Protein AF-A0A0G1NLX8-F1 (afdb_monomer)

Structure (mmCIF, N/CA/C/O backbone):
data_AF-A0A0G1NLX8-F1
#
_entry.id   AF-A0A0G1NLX8-F1
#
loop_
_atom_site.group_PDB
_atom_site.id
_atom_site.type_symbol
_atom_site.label_atom_id
_atom_site.label_alt_id
_atom_site.label_comp_id
_atom_site.label_asym_id
_atom_site.label_entity_id
_atom_site.label_seq_id
_atom_site.pdbx_PDB_ins_code
_atom_site.Cartn_x
_atom_site.Cartn_y
_atom_site.Cartn_z
_atom_site.occupancy
_atom_site.B_iso_or_equiv
_atom_site.auth_seq_id
_atom_site.auth_comp_id
_atom_site.auth_asym_id
_atom_site.auth_atom_id
_atom_site.pdbx_PDB_model_num
ATOM 1 N N . MET A 1 1 ? 0.145 -4.129 -29.968 1.00 34.72 1 MET A N 1
ATOM 2 C CA . MET A 1 1 ? 1.241 -4.375 -30.927 1.00 34.72 1 MET A CA 1
ATOM 3 C C . MET A 1 1 ? 2.526 -3.967 -30.236 1.00 34.72 1 MET A C 1
ATOM 5 O O . MET A 1 1 ? 2.675 -2.784 -29.970 1.00 34.72 1 MET A O 1
ATOM 9 N N . ALA A 1 2 ? 3.383 -4.916 -29.853 1.00 36.53 2 ALA A N 1
ATOM 10 C CA . ALA A 1 2 ? 4.714 -4.574 -29.352 1.00 36.53 2 ALA A CA 1
ATOM 11 C C . ALA A 1 2 ? 5.493 -3.888 -30.486 1.00 36.53 2 ALA A C 1
ATOM 13 O O . ALA A 1 2 ? 5.421 -4.354 -31.627 1.00 36.53 2 ALA A O 1
ATOM 14 N N . SER A 1 3 ? 6.148 -2.757 -30.194 1.00 40.97 3 SER A N 1
ATOM 15 C CA . SER A 1 3 ? 6.922 -2.001 -31.184 1.00 40.97 3 SER A CA 1
ATOM 16 C C . SER A 1 3 ? 7.919 -2.941 -31.864 1.00 40.97 3 SER A C 1
ATOM 18 O O . SER A 1 3 ? 8.612 -3.710 -31.198 1.00 40.97 3 SER A O 1
ATOM 20 N N . LYS A 1 4 ? 7.985 -2.883 -33.196 1.00 43.09 4 LYS A N 1
ATOM 21 C CA . LYS A 1 4 ? 8.957 -3.612 -34.022 1.00 43.09 4 LYS A CA 1
ATOM 22 C C . LYS A 1 4 ? 10.399 -3.385 -33.534 1.00 43.09 4 LYS A C 1
ATOM 24 O O . LYS A 1 4 ? 11.232 -4.275 -33.657 1.00 43.09 4 LYS A O 1
ATOM 29 N N . GLU A 1 5 ? 10.643 -2.244 -32.893 1.00 40.16 5 GLU A N 1
ATOM 30 C CA . GLU A 1 5 ? 11.915 -1.880 -32.270 1.00 40.16 5 GLU A CA 1
ATOM 31 C C . GLU A 1 5 ? 12.228 -2.736 -31.038 1.00 40.16 5 GLU A C 1
ATOM 33 O O . GLU A 1 5 ? 13.376 -3.111 -30.850 1.00 40.16 5 GLU A O 1
ATOM 38 N N . LEU A 1 6 ? 11.229 -3.122 -30.233 1.00 40.41 6 LEU A N 1
ATOM 39 C CA . LEU A 1 6 ? 11.4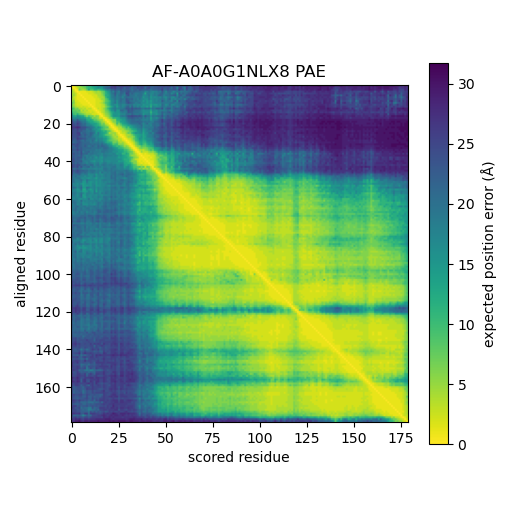32 -4.026 -29.093 1.00 40.41 6 LEU A CA 1
ATOM 40 C C . LEU A 1 6 ? 11.847 -5.423 -29.577 1.00 40.41 6 LEU A C 1
ATOM 42 O O . LEU A 1 6 ? 12.725 -6.047 -28.993 1.00 40.41 6 LEU A O 1
ATOM 46 N N . VAL A 1 7 ? 11.252 -5.893 -30.677 1.00 47.66 7 VAL A N 1
ATOM 47 C CA . VAL A 1 7 ? 11.585 -7.191 -31.287 1.00 47.66 7 VAL A CA 1
ATOM 48 C C . VAL A 1 7 ? 12.983 -7.168 -31.914 1.00 47.66 7 VAL A C 1
ATOM 50 O O . VAL A 1 7 ? 13.743 -8.118 -31.749 1.00 47.66 7 VAL A O 1
ATOM 53 N N . GLU A 1 8 ? 13.359 -6.084 -32.594 1.00 46.47 8 GLU A N 1
ATOM 54 C CA . GLU A 1 8 ? 14.703 -5.931 -33.167 1.00 46.47 8 GLU A CA 1
ATOM 55 C C . GLU A 1 8 ? 15.788 -5.768 -32.091 1.00 46.47 8 GLU A C 1
ATOM 57 O O . GLU A 1 8 ? 16.886 -6.297 -32.257 1.00 46.47 8 GLU A O 1
ATOM 62 N N . LEU A 1 9 ? 15.475 -5.112 -30.968 1.00 43.72 9 LEU A N 1
ATOM 63 C CA . LEU A 1 9 ? 16.396 -4.918 -29.846 1.00 43.72 9 LEU A CA 1
ATOM 64 C C . LEU A 1 9 ? 16.615 -6.215 -29.053 1.00 43.72 9 LEU A C 1
ATOM 66 O O . LEU A 1 9 ? 17.742 -6.490 -28.653 1.00 43.72 9 LEU A O 1
ATOM 70 N N . LEU A 1 10 ? 15.579 -7.053 -28.914 1.00 43.53 10 LEU A N 1
ATOM 71 C CA . LEU A 1 10 ? 15.706 -8.416 -28.383 1.00 43.53 10 LEU A CA 1
ATOM 72 C C . LEU A 1 10 ? 16.535 -9.313 -29.322 1.00 43.53 10 LEU A C 1
ATOM 74 O O . LEU A 1 10 ? 17.452 -9.986 -28.865 1.00 43.53 10 LEU A O 1
ATOM 78 N N . ARG A 1 11 ? 16.305 -9.241 -30.642 1.00 46.72 11 ARG A N 1
ATOM 79 C CA . ARG A 1 11 ? 17.051 -10.030 -31.642 1.00 46.72 11 ARG A CA 1
ATOM 80 C C . ARG A 1 11 ? 18.536 -9.657 -31.722 1.00 46.72 11 ARG A C 1
ATOM 82 O O . ARG A 1 11 ? 19.380 -10.526 -31.900 1.00 46.72 11 ARG A O 1
ATOM 89 N N . HIS A 1 12 ? 18.867 -8.372 -31.599 1.00 42.28 12 HIS A N 1
ATOM 90 C CA . HIS A 1 12 ? 20.261 -7.918 -31.594 1.00 42.28 12 HIS A CA 1
ATOM 91 C C . HIS A 1 12 ? 20.999 -8.319 -30.304 1.00 42.28 12 HIS A C 1
ATOM 93 O O . HIS A 1 12 ? 22.219 -8.462 -30.299 1.00 42.28 12 HIS A O 1
ATOM 99 N N . TYR A 1 13 ? 20.254 -8.538 -29.217 1.00 40.12 13 TYR A N 1
ATOM 100 C CA . TYR A 1 13 ? 20.788 -9.058 -27.961 1.00 40.12 13 TYR A CA 1
ATOM 101 C C . TYR A 1 13 ? 21.038 -10.574 -28.026 1.00 40.12 13 TYR A C 1
ATOM 103 O O . TYR A 1 13 ? 22.044 -11.039 -27.497 1.00 40.12 13 TYR A O 1
ATOM 111 N N . ASP A 1 14 ? 20.191 -11.328 -28.736 1.00 40.72 14 ASP A N 1
ATOM 112 C CA . ASP A 1 14 ? 20.387 -12.767 -28.985 1.00 40.72 14 ASP A CA 1
ATOM 113 C C . ASP A 1 14 ? 21.674 -13.052 -29.787 1.00 40.72 14 ASP A C 1
ATOM 115 O O . ASP A 1 14 ? 22.369 -14.035 -29.531 1.00 40.72 14 ASP A O 1
ATOM 119 N N . GLU A 1 15 ? 22.055 -12.165 -30.714 1.00 44.47 15 GLU A N 1
ATOM 120 C CA . GLU A 1 15 ? 23.310 -12.272 -31.481 1.00 44.47 15 GLU A CA 1
ATOM 121 C C . GLU A 1 15 ? 24.568 -12.057 -30.614 1.00 44.47 15 GLU A C 1
ATOM 123 O O . GLU A 1 15 ? 25.633 -12.594 -30.925 1.00 44.47 15 GLU A O 1
ATOM 128 N N . LEU A 1 16 ? 24.454 -11.319 -29.503 1.00 38.47 16 LEU A N 1
ATOM 129 C CA . LEU A 1 16 ? 25.529 -11.132 -28.519 1.00 38.47 16 LEU A CA 1
ATOM 130 C C . LEU A 1 16 ? 25.638 -12.312 -27.533 1.00 38.47 16 LEU A C 1
ATOM 132 O O . LEU A 1 16 ? 26.681 -12.487 -26.901 1.00 38.47 16 LEU A O 1
ATOM 136 N N . GLU A 1 17 ? 24.596 -13.143 -27.418 1.00 40.31 17 GLU A N 1
ATOM 137 C CA . GLU A 1 17 ? 24.473 -14.218 -26.422 1.00 40.31 17 GLU A CA 1
ATOM 138 C C . GLU A 1 17 ? 24.921 -15.605 -26.924 1.00 40.31 17 GLU A C 1
ATOM 140 O O . GLU A 1 17 ? 24.924 -16.573 -26.161 1.00 40.31 17 GLU A O 1
ATOM 145 N N . GLY A 1 18 ? 25.413 -15.708 -28.165 1.00 37.75 18 GLY A N 1
ATOM 146 C CA . GLY A 1 18 ? 25.936 -16.945 -28.766 1.00 37.75 18 GLY A CA 1
ATOM 147 C C . GLY A 1 18 ? 27.148 -17.589 -28.067 1.00 37.75 18 GLY A C 1
ATOM 148 O O . GLY A 1 18 ? 27.771 -18.476 -28.647 1.00 37.75 18 GLY A O 1
ATOM 149 N N . TYR A 1 19 ? 27.507 -17.171 -26.848 1.00 39.34 19 TYR A N 1
ATOM 150 C CA . TYR A 1 19 ? 28.636 -17.718 -26.098 1.00 39.34 19 TYR A CA 1
ATOM 151 C C . TYR A 1 19 ? 28.290 -18.530 -24.842 1.00 39.34 19 TYR A C 1
ATOM 153 O O . TYR A 1 19 ? 29.149 -19.299 -24.427 1.00 39.34 19 TYR A O 1
ATOM 161 N N . TYR A 1 20 ? 27.089 -18.458 -24.249 1.00 40.69 20 TYR A N 1
ATOM 162 C CA . TYR A 1 20 ? 26.784 -19.258 -23.044 1.00 40.69 20 TYR A CA 1
ATOM 163 C C . TYR A 1 20 ? 25.278 -19.500 -22.816 1.00 40.69 20 TYR A C 1
ATOM 165 O O . TYR A 1 20 ? 24.675 -18.846 -21.973 1.00 40.69 20 TYR A O 1
ATOM 173 N N . CYS A 1 21 ? 24.681 -20.473 -23.516 1.00 32.97 21 CYS A N 1
ATOM 174 C CA . CYS A 1 21 ? 23.696 -21.441 -22.984 1.00 32.97 21 CYS A CA 1
ATOM 175 C C . CYS A 1 21 ? 23.124 -22.310 -24.119 1.00 32.97 21 CYS A C 1
ATOM 177 O O . CYS A 1 21 ? 22.830 -21.821 -25.204 1.00 32.97 21 CYS A O 1
ATOM 179 N N . SER A 1 22 ? 22.986 -23.615 -23.872 1.00 35.94 22 SER A N 1
ATOM 180 C CA . SER A 1 22 ? 22.508 -24.610 -24.837 1.00 35.94 22 SER A CA 1
ATOM 181 C C . SER A 1 22 ? 21.062 -24.364 -25.280 1.00 35.94 22 SER A C 1
ATOM 183 O O . SER A 1 22 ? 20.191 -24.088 -24.455 1.00 35.94 22 SER A O 1
ATOM 185 N N . MET A 1 23 ? 20.828 -24.556 -26.578 1.00 35.06 23 MET A N 1
ATOM 186 C CA . MET A 1 23 ? 19.573 -24.364 -27.316 1.00 35.06 23 MET A CA 1
ATOM 187 C C . MET A 1 23 ? 18.312 -25.034 -26.740 1.00 35.06 23 MET A C 1
ATOM 189 O O . MET A 1 23 ? 17.209 -24.600 -27.061 1.00 35.06 23 MET A O 1
ATOM 193 N N . ASP A 1 24 ? 18.433 -26.049 -25.889 1.00 38.69 24 ASP A N 1
ATOM 194 C CA . ASP A 1 24 ? 17.288 -26.891 -25.511 1.00 38.69 24 ASP A CA 1
ATOM 195 C C . ASP A 1 24 ? 16.278 -26.203 -24.568 1.00 38.69 24 ASP A C 1
ATOM 197 O O . ASP A 1 24 ? 15.161 -26.681 -24.404 1.00 38.69 24 ASP A O 1
ATOM 201 N N . ALA A 1 25 ? 16.627 -25.054 -23.974 1.00 42.03 25 ALA A N 1
ATOM 202 C CA . ALA A 1 25 ? 15.716 -24.276 -23.123 1.00 42.03 25 ALA A CA 1
ATOM 203 C C . ALA A 1 25 ? 14.862 -23.242 -23.893 1.00 42.03 25 ALA A C 1
ATOM 205 O O . ALA A 1 25 ? 13.981 -22.615 -23.303 1.00 42.03 25 ALA A O 1
ATOM 206 N N . TYR A 1 26 ? 15.124 -23.032 -25.189 1.00 40.69 26 TYR A N 1
ATOM 207 C CA . TYR A 1 26 ? 14.549 -21.922 -25.960 1.00 40.69 26 TYR A CA 1
ATOM 208 C C . TYR A 1 26 ? 13.259 -22.274 -26.718 1.00 40.69 26 TYR A C 1
ATOM 210 O O . TYR A 1 26 ? 12.390 -21.410 -26.872 1.00 40.69 26 TYR A O 1
ATOM 218 N N . GLU A 1 27 ? 13.079 -23.523 -27.154 1.00 39.94 27 GLU A N 1
ATOM 219 C CA . GLU A 1 27 ? 11.925 -23.891 -27.993 1.00 39.94 27 GLU A CA 1
ATOM 220 C C . GLU A 1 27 ? 10.585 -23.890 -27.235 1.00 39.94 27 GLU A C 1
ATOM 222 O O . GLU A 1 27 ? 9.529 -23.729 -27.846 1.00 39.94 27 GLU A O 1
ATOM 227 N N . GLU A 1 28 ? 10.604 -23.959 -25.901 1.00 39.78 28 GLU A N 1
ATOM 228 C CA . GLU A 1 28 ? 9.381 -23.961 -25.086 1.00 39.78 28 GLU A CA 1
ATOM 229 C C . GLU A 1 28 ? 8.892 -22.542 -24.713 1.00 39.78 28 GLU A C 1
ATOM 231 O O . GLU A 1 28 ? 7.698 -22.317 -24.505 1.00 39.78 28 GLU A O 1
ATOM 236 N N . VAL A 1 29 ? 9.790 -21.547 -24.692 1.00 42.44 29 VAL A N 1
ATOM 237 C CA . VAL A 1 29 ? 9.473 -20.156 -24.302 1.00 42.44 29 VAL A CA 1
ATOM 238 C C . VAL A 1 29 ? 8.988 -19.326 -25.497 1.00 42.44 29 VAL A C 1
ATOM 240 O O . VAL A 1 29 ? 8.072 -18.512 -25.360 1.00 42.44 29 VAL A O 1
ATOM 243 N N . ALA A 1 30 ? 9.538 -19.565 -26.691 1.00 38.53 30 ALA A N 1
ATOM 244 C CA . ALA A 1 30 ? 9.154 -18.843 -27.907 1.00 38.53 30 ALA A CA 1
ATOM 245 C C . ALA A 1 30 ? 7.740 -19.200 -28.411 1.00 38.53 30 ALA A C 1
ATOM 247 O O . ALA A 1 30 ? 7.098 -18.381 -29.072 1.00 38.53 30 ALA A O 1
ATOM 248 N N . ALA A 1 31 ? 7.217 -20.380 -28.061 1.00 42.09 31 ALA A N 1
ATOM 249 C CA . ALA A 1 31 ? 5.893 -20.832 -28.487 1.00 42.09 31 ALA A CA 1
ATOM 250 C C . ALA A 1 31 ? 4.722 -20.191 -27.709 1.00 42.09 31 ALA A C 1
ATOM 252 O O . ALA A 1 31 ? 3.597 -20.210 -28.204 1.00 42.09 31 ALA A O 1
ATOM 253 N N . ASN A 1 32 ? 4.957 -19.597 -26.528 1.00 40.56 32 ASN A N 1
ATOM 254 C CA . ASN A 1 32 ? 3.876 -19.257 -25.588 1.00 40.56 32 ASN A CA 1
ATOM 255 C C . ASN A 1 32 ? 3.716 -17.771 -25.208 1.00 40.56 32 ASN A C 1
ATOM 257 O O . ASN A 1 32 ? 2.911 -17.478 -24.333 1.00 40.56 32 ASN A O 1
ATOM 261 N N . GLN A 1 33 ? 4.403 -16.814 -25.848 1.00 45.69 33 GLN A N 1
ATOM 262 C CA . GLN A 1 33 ? 4.207 -15.353 -25.644 1.00 45.69 33 GLN A CA 1
ATOM 263 C C . GLN A 1 33 ? 4.182 -14.845 -24.179 1.00 45.69 33 GLN A C 1
ATOM 265 O O . GLN A 1 33 ? 3.761 -13.718 -23.920 1.00 45.69 33 GLN A O 1
ATOM 270 N N . VAL A 1 34 ? 4.683 -15.614 -23.213 1.00 41.62 34 VAL A N 1
ATOM 271 C CA . VAL A 1 34 ? 4.848 -15.175 -21.825 1.00 41.62 34 VAL A CA 1
ATOM 272 C C . VAL A 1 34 ? 6.338 -15.143 -21.545 1.00 41.62 34 VAL A C 1
ATOM 274 O O . VAL A 1 34 ? 6.936 -16.117 -21.093 1.00 41.62 34 VAL A O 1
ATOM 277 N N . VAL A 1 35 ? 6.957 -13.998 -21.827 1.00 52.19 35 VAL A N 1
ATOM 278 C CA . VAL A 1 35 ? 8.257 -13.689 -21.234 1.00 52.19 35 VAL A CA 1
ATOM 279 C C . VAL A 1 35 ? 8.012 -13.593 -19.731 1.00 52.19 35 VAL A C 1
ATOM 281 O O . VAL A 1 35 ? 7.353 -12.669 -19.258 1.00 52.19 35 VAL A O 1
ATOM 284 N N . SER A 1 36 ? 8.463 -14.595 -18.981 1.00 54.78 36 SER A N 1
ATOM 285 C CA . SER A 1 36 ? 8.297 -14.622 -17.529 1.00 54.78 36 SER A CA 1
ATOM 286 C C . SER A 1 36 ? 8.984 -13.400 -16.914 1.00 54.78 36 SER A C 1
ATOM 288 O O . SER A 1 36 ? 10.180 -13.192 -17.113 1.00 54.78 36 SER A O 1
ATOM 290 N N . TRP A 1 37 ? 8.264 -12.589 -16.134 1.00 52.91 37 TRP A N 1
ATOM 291 C CA . TRP A 1 37 ? 8.848 -11.438 -15.431 1.00 52.91 37 TRP A CA 1
ATOM 292 C C . TRP A 1 37 ? 10.002 -11.838 -14.498 1.00 52.91 37 TRP A C 1
ATOM 294 O O . TRP A 1 37 ? 10.903 -11.038 -14.267 1.00 52.91 37 TRP A O 1
ATOM 304 N N . ALA A 1 38 ? 10.049 -13.096 -14.041 1.00 46.72 38 ALA A N 1
ATOM 305 C CA . ALA A 1 38 ? 11.185 -13.644 -13.299 1.00 46.72 38 ALA A CA 1
ATOM 306 C C . ALA A 1 38 ? 12.465 -13.757 -14.154 1.00 46.72 38 ALA A C 1
ATOM 308 O O . ALA A 1 38 ? 13.573 -13.620 -13.633 1.00 46.72 38 ALA A O 1
ATOM 309 N N . TRP A 1 39 ? 12.326 -13.971 -15.467 1.00 56.72 39 TRP A N 1
ATOM 310 C CA . TRP A 1 39 ? 13.429 -13.946 -16.431 1.00 56.72 39 TRP A CA 1
ATOM 311 C C . TRP A 1 39 ? 13.924 -12.510 -16.664 1.00 56.72 39 TRP A C 1
ATOM 313 O O . TRP A 1 39 ? 15.126 -12.258 -16.573 1.00 56.72 39 TRP A O 1
ATOM 323 N N . LEU A 1 40 ? 13.006 -11.548 -16.833 1.00 51.94 40 LEU A N 1
ATOM 324 C CA . LEU A 1 40 ? 13.353 -10.122 -16.942 1.00 51.94 40 LEU A CA 1
ATOM 325 C C . LEU A 1 40 ? 14.040 -9.607 -15.668 1.00 51.94 40 LEU A C 1
ATOM 327 O O . LEU A 1 40 ? 15.078 -8.954 -15.753 1.00 51.94 40 LEU A O 1
ATOM 331 N N . ALA A 1 41 ? 13.526 -9.964 -14.488 1.00 49.94 41 ALA A N 1
ATOM 332 C CA . ALA A 1 41 ? 14.098 -9.597 -13.193 1.00 49.94 41 ALA A CA 1
ATOM 333 C C . ALA A 1 41 ? 15.519 -10.158 -12.982 1.00 49.94 41 ALA A C 1
ATOM 335 O O . ALA A 1 41 ? 16.368 -9.472 -12.416 1.00 49.94 41 ALA A O 1
ATOM 336 N N . ARG A 1 42 ? 15.808 -11.377 -13.470 1.00 49.62 42 ARG A N 1
ATOM 337 C CA . ARG A 1 42 ? 17.158 -11.975 -13.416 1.00 49.62 42 ARG A CA 1
ATOM 338 C C . ARG A 1 42 ? 18.154 -11.300 -14.362 1.00 49.62 42 ARG A C 1
ATOM 340 O O . ARG A 1 42 ? 19.308 -11.136 -13.977 1.00 49.62 42 ARG A O 1
ATOM 347 N N . LYS A 1 43 ? 17.733 -10.869 -15.559 1.00 49.78 43 LYS A N 1
ATOM 348 C CA . LYS A 1 43 ? 18.592 -10.086 -16.474 1.00 49.78 43 LYS A CA 1
ATOM 349 C C . LYS A 1 43 ? 18.805 -8.632 -16.019 1.00 49.78 43 LYS A C 1
ATOM 351 O O . LYS A 1 43 ? 19.811 -8.025 -16.373 1.00 49.78 43 LYS A O 1
ATOM 356 N N . TRP A 1 44 ? 17.919 -8.098 -15.177 1.00 52.12 44 TRP A N 1
ATOM 357 C CA . TRP A 1 44 ? 17.893 -6.703 -14.704 1.00 52.12 44 TRP A CA 1
ATOM 358 C C . TRP A 1 44 ? 19.155 -6.224 -13.952 1.00 52.12 44 TRP A C 1
ATOM 360 O O . TRP A 1 44 ? 19.371 -5.022 -13.792 1.00 52.12 44 TRP A O 1
ATOM 370 N N . GLN A 1 45 ? 20.004 -7.134 -13.465 1.00 53.25 45 GLN A N 1
ATOM 371 C CA . GLN A 1 45 ? 21.074 -6.808 -12.514 1.00 53.25 45 GLN A CA 1
ATOM 372 C C . GLN A 1 45 ? 22.380 -6.248 -13.125 1.00 53.25 45 GLN A C 1
ATOM 374 O O . GLN A 1 45 ? 23.236 -5.824 -12.352 1.00 53.25 45 GLN A O 1
ATOM 379 N N . TRP A 1 46 ? 22.564 -6.214 -14.458 1.00 51.88 46 TRP A N 1
ATOM 380 C CA . TRP A 1 46 ? 23.924 -6.119 -15.033 1.00 51.88 46 TRP A CA 1
ATOM 381 C C . TRP A 1 46 ? 24.316 -4.841 -15.812 1.00 51.88 46 TRP A C 1
ATOM 383 O O . TRP A 1 46 ? 25.509 -4.548 -15.845 1.00 51.88 46 TRP A O 1
ATOM 393 N N . HIS A 1 47 ? 23.409 -3.993 -16.334 1.00 59.00 47 HIS A N 1
ATOM 394 C CA . HIS A 1 47 ? 23.832 -2.788 -17.090 1.00 59.00 47 HIS A CA 1
ATOM 395 C C . HIS A 1 47 ? 22.936 -1.545 -16.904 1.00 59.00 47 HIS A C 1
ATOM 397 O O . HIS A 1 47 ? 21.772 -1.507 -17.295 1.00 59.00 47 HIS A O 1
ATOM 403 N N . ARG A 1 48 ? 23.511 -0.460 -16.355 1.00 58.44 48 ARG A N 1
ATOM 404 C CA . ARG A 1 48 ? 22.816 0.814 -16.054 1.00 58.44 48 ARG A CA 1
ATOM 405 C C . ARG A 1 48 ? 22.225 1.515 -17.289 1.00 58.44 48 ARG A C 1
ATOM 407 O O . ARG A 1 48 ? 21.117 2.024 -17.208 1.00 58.44 48 ARG A O 1
ATOM 414 N N . GLN A 1 49 ? 22.942 1.532 -18.416 1.00 60.16 49 GLN A N 1
ATOM 415 C CA . GLN A 1 49 ? 22.476 2.171 -19.662 1.00 60.16 49 GLN A CA 1
ATOM 416 C C . GLN A 1 49 ? 21.347 1.386 -20.346 1.00 60.16 49 GLN A C 1
ATOM 418 O O . GLN A 1 49 ? 20.454 1.976 -20.950 1.00 60.16 49 GLN A O 1
ATOM 423 N N . GLU A 1 50 ? 21.361 0.058 -20.234 1.00 64.50 50 GLU A N 1
ATOM 424 C CA . GLU A 1 50 ? 20.281 -0.791 -20.748 1.00 64.50 50 GLU A CA 1
ATOM 425 C C . GLU A 1 50 ? 19.009 -0.609 -19.916 1.00 64.50 50 GLU A C 1
ATOM 427 O O . GLU A 1 50 ? 17.915 -0.556 -20.474 1.00 64.50 50 GLU A O 1
ATOM 432 N N . ARG A 1 51 ? 19.154 -0.385 -18.603 1.00 65.00 51 ARG A N 1
ATOM 433 C CA . ARG A 1 51 ? 18.038 -0.091 -17.697 1.00 65.00 51 ARG A CA 1
ATOM 434 C C . ARG A 1 51 ? 17.265 1.169 -18.091 1.00 65.00 51 ARG A C 1
ATOM 436 O O . ARG A 1 51 ? 16.043 1.130 -18.138 1.00 65.00 51 ARG A O 1
ATOM 443 N N . GLU A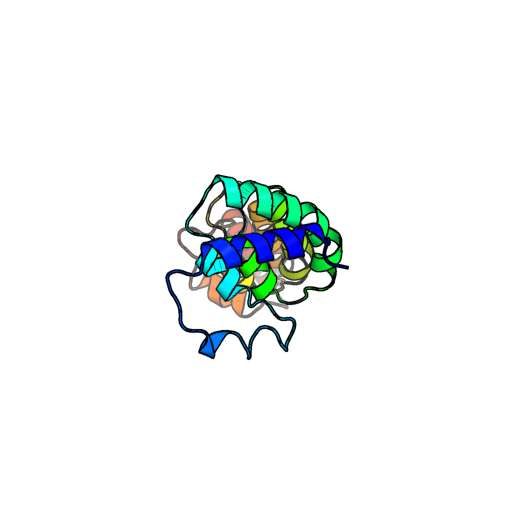 1 52 ? 17.957 2.259 -18.421 1.00 70.75 52 GLU A N 1
ATOM 444 C CA . GLU A 1 52 ? 17.316 3.520 -18.833 1.00 70.75 52 GLU A CA 1
ATOM 445 C C . GLU A 1 52 ? 16.552 3.376 -20.157 1.00 70.75 52 GLU A C 1
ATOM 447 O O . GLU A 1 52 ? 15.437 3.879 -20.293 1.00 70.75 52 GLU A O 1
ATOM 452 N N . ARG A 1 53 ? 17.117 2.643 -21.126 1.00 72.44 53 ARG A N 1
ATOM 453 C CA . ARG A 1 53 ? 16.448 2.363 -22.407 1.00 72.44 53 ARG A CA 1
ATOM 454 C C . ARG A 1 53 ? 15.219 1.477 -22.239 1.00 72.44 53 ARG A C 1
ATOM 456 O O . ARG A 1 53 ? 14.185 1.757 -22.837 1.00 72.44 53 ARG A O 1
ATOM 463 N N . ILE A 1 54 ? 15.320 0.428 -21.428 1.00 68.81 54 ILE A N 1
ATOM 464 C CA . ILE A 1 54 ? 14.194 -0.466 -21.141 1.00 68.81 54 ILE A CA 1
ATOM 465 C C . ILE A 1 54 ? 13.098 0.290 -20.390 1.00 68.81 54 ILE A C 1
ATOM 467 O O . ILE A 1 54 ? 11.932 0.170 -20.748 1.00 68.81 54 ILE A O 1
ATOM 471 N N . GLU A 1 55 ? 13.443 1.119 -19.405 1.00 75.06 55 GLU A N 1
ATOM 472 C CA . GLU A 1 55 ? 12.452 1.935 -18.697 1.00 75.06 55 GLU A CA 1
ATOM 473 C C . GLU A 1 55 ? 11.771 2.954 -19.607 1.00 75.06 55 GLU A C 1
ATOM 475 O O . GLU A 1 55 ? 10.563 3.146 -19.486 1.00 75.06 55 GLU A O 1
ATOM 480 N N . ALA A 1 56 ? 12.495 3.552 -20.556 1.00 80.38 56 ALA A N 1
ATOM 481 C CA . ALA A 1 56 ? 11.887 4.406 -21.572 1.00 80.38 56 ALA A CA 1
ATOM 482 C C . ALA A 1 56 ? 10.837 3.640 -22.396 1.00 80.38 56 ALA A C 1
ATOM 484 O O . ALA A 1 56 ? 9.720 4.120 -22.558 1.00 80.38 56 ALA A O 1
ATOM 485 N N . LEU A 1 57 ? 11.146 2.410 -22.822 1.00 76.88 57 LEU A N 1
ATOM 486 C CA . LEU A 1 57 ? 10.192 1.547 -23.530 1.00 76.88 57 LEU A CA 1
ATOM 487 C C . LEU A 1 57 ? 9.018 1.115 -22.638 1.00 76.88 57 LEU A C 1
ATOM 489 O O . LEU A 1 57 ? 7.889 0.982 -23.108 1.00 76.88 57 LEU A O 1
ATOM 493 N N . MET A 1 58 ? 9.256 0.905 -21.341 1.00 77.62 58 MET A N 1
ATOM 494 C CA . MET A 1 58 ? 8.191 0.595 -20.388 1.00 77.62 58 MET A CA 1
ATOM 495 C C . MET A 1 58 ? 7.205 1.753 -20.257 1.00 77.62 58 MET A C 1
ATOM 497 O O . MET A 1 58 ? 6.005 1.497 -20.214 1.00 77.62 58 MET A O 1
ATOM 501 N N . ILE A 1 59 ? 7.674 3.004 -20.224 1.00 85.31 59 ILE A N 1
ATOM 502 C CA . ILE A 1 59 ? 6.803 4.187 -20.124 1.00 85.31 59 ILE A CA 1
ATOM 503 C C . ILE A 1 59 ? 5.762 4.207 -21.254 1.00 85.31 59 ILE A C 1
ATOM 505 O O . ILE A 1 59 ? 4.610 4.554 -21.001 1.00 85.31 59 ILE A O 1
ATOM 509 N N . ASP A 1 60 ? 6.120 3.753 -22.455 1.00 82.94 60 ASP A N 1
ATOM 510 C CA . ASP A 1 60 ? 5.196 3.703 -23.594 1.00 82.94 60 ASP A CA 1
ATOM 511 C C . ASP A 1 60 ? 4.167 2.562 -23.490 1.00 82.94 60 ASP A C 1
ATOM 513 O O . ASP A 1 60 ? 3.038 2.675 -23.972 1.00 82.94 60 ASP A O 1
ATOM 517 N N . VAL A 1 61 ? 4.529 1.447 -22.850 1.00 82.75 61 VAL A N 1
ATOM 518 C CA . VAL A 1 61 ? 3.686 0.238 -22.777 1.00 82.75 61 VAL A CA 1
ATOM 519 C C . VAL A 1 61 ? 2.788 0.231 -21.537 1.00 82.75 61 VAL A C 1
ATOM 521 O O . VAL A 1 61 ? 1.625 -0.191 -21.613 1.00 82.75 61 VAL A O 1
ATOM 524 N N . LEU A 1 62 ? 3.297 0.718 -20.402 1.00 87.12 62 LEU A N 1
ATOM 525 C CA . LEU A 1 62 ? 2.636 0.693 -19.096 1.00 87.12 62 LEU A CA 1
ATOM 526 C C . LEU A 1 62 ? 1.212 1.276 -19.091 1.00 87.12 62 LEU A C 1
ATOM 528 O O . LEU A 1 62 ? 0.352 0.626 -18.498 1.00 87.12 62 LEU A O 1
ATOM 532 N N . PRO A 1 63 ? 0.886 2.398 -19.768 1.00 89.56 63 PRO A N 1
ATOM 533 C CA . PRO A 1 63 ? -0.473 2.946 -19.762 1.00 89.56 63 PRO A CA 1
ATOM 534 C C . PRO A 1 63 ? -1.525 1.964 -20.286 1.00 89.56 63 PRO A C 1
ATOM 536 O O . PRO A 1 63 ? -2.660 1.957 -19.821 1.00 89.56 63 PRO A O 1
ATOM 539 N N . SER A 1 64 ? -1.147 1.117 -21.248 1.00 87.12 64 SER A N 1
ATOM 540 C CA . SER A 1 64 ? -2.040 0.109 -21.832 1.00 87.12 64 SER A CA 1
ATOM 541 C C . SER A 1 64 ? -2.055 -1.208 -21.051 1.00 87.12 64 SER A C 1
ATOM 543 O O . SER A 1 64 ? -3.040 -1.949 -21.090 1.00 87.12 64 SER A O 1
ATOM 545 N N . LEU A 1 65 ? -0.956 -1.510 -20.356 1.00 85.88 65 LEU A N 1
ATOM 546 C CA . LEU A 1 65 ? -0.759 -2.769 -19.650 1.00 85.88 65 LEU A CA 1
ATOM 547 C C . LEU A 1 65 ? -1.315 -2.719 -18.225 1.00 85.88 65 LEU A C 1
ATOM 549 O O . LEU A 1 65 ? -2.040 -3.627 -17.830 1.00 85.88 65 LEU A O 1
ATOM 553 N N . LEU A 1 66 ? -1.011 -1.659 -17.471 1.00 88.44 66 LEU A N 1
ATOM 554 C CA . LEU A 1 66 ? -1.355 -1.533 -16.052 1.00 88.44 66 LEU A CA 1
ATOM 555 C C . LEU A 1 66 ? -2.852 -1.713 -15.759 1.00 88.44 66 LEU A C 1
ATOM 557 O O . LEU A 1 66 ? -3.160 -2.455 -14.826 1.00 88.44 66 LEU A O 1
ATOM 561 N N . PRO A 1 67 ? -3.796 -1.154 -16.548 1.00 89.12 67 PRO A N 1
ATOM 562 C CA . PRO A 1 67 ? -5.225 -1.373 -16.313 1.00 89.12 67 PRO A CA 1
ATOM 563 C C . PRO A 1 67 ? -5.669 -2.838 -16.440 1.00 89.12 67 PRO A C 1
ATOM 565 O O . PRO A 1 67 ? -6.740 -3.197 -15.967 1.00 89.12 67 PRO A O 1
ATOM 568 N N . ARG A 1 68 ? -4.875 -3.689 -17.103 1.00 86.38 68 ARG A N 1
ATOM 569 C CA . ARG A 1 68 ? -5.182 -5.113 -17.322 1.00 86.38 68 ARG A CA 1
ATOM 570 C C . ARG A 1 68 ? -4.611 -6.011 -16.228 1.00 86.38 68 ARG A C 1
ATOM 572 O O . ARG A 1 68 ? -4.988 -7.176 -16.156 1.00 86.38 68 ARG A O 1
ATOM 579 N N . ILE A 1 69 ? -3.707 -5.481 -15.409 1.00 82.69 69 ILE A N 1
ATOM 580 C CA . ILE A 1 69 ? -3.115 -6.195 -14.286 1.00 82.69 69 ILE A CA 1
ATOM 581 C C . ILE A 1 69 ? -4.005 -5.968 -13.068 1.00 82.69 69 ILE A C 1
ATOM 583 O O . ILE A 1 69 ? -4.233 -4.833 -12.641 1.00 82.69 69 ILE A O 1
ATOM 587 N N . THR A 1 70 ? -4.513 -7.071 -12.530 1.00 78.81 70 THR A N 1
ATOM 588 C CA . THR A 1 70 ? -5.339 -7.112 -11.315 1.00 78.81 70 THR A CA 1
ATOM 589 C C . THR A 1 70 ? -4.599 -7.750 -10.140 1.00 78.81 70 THR A C 1
ATOM 591 O O . THR A 1 70 ? -5.011 -7.615 -8.993 1.00 78.81 70 THR A O 1
ATOM 594 N N . SER A 1 71 ? -3.487 -8.443 -10.405 1.00 81.25 71 SER A N 1
ATOM 595 C CA . SER A 1 71 ? -2.691 -9.101 -9.375 1.00 81.25 71 SER A CA 1
ATOM 596 C C . SER A 1 71 ? -1.775 -8.101 -8.671 1.00 81.25 71 SER A C 1
ATOM 598 O O . SER A 1 71 ? -0.838 -7.564 -9.265 1.00 81.25 71 SER A O 1
ATOM 600 N N . CYS A 1 72 ? -2.002 -7.903 -7.370 1.00 77.38 72 CYS A N 1
ATOM 601 C CA . CYS A 1 72 ? -1.119 -7.121 -6.501 1.00 77.38 72 CYS A CA 1
ATOM 602 C C . CYS A 1 72 ? 0.332 -7.630 -6.558 1.00 77.38 72 CYS A C 1
ATOM 604 O O . CYS A 1 72 ? 1.267 -6.841 -6.668 1.00 77.38 72 CYS A O 1
ATOM 606 N N . TYR A 1 73 ? 0.528 -8.952 -6.561 1.00 79.75 73 TYR A N 1
ATOM 607 C CA . TYR A 1 73 ? 1.860 -9.552 -6.635 1.00 79.75 73 TYR A CA 1
ATOM 608 C C . TYR A 1 73 ? 2.578 -9.220 -7.949 1.00 79.75 73 TYR A C 1
ATOM 610 O O . TYR A 1 73 ? 3.780 -8.952 -7.944 1.00 79.75 73 TYR A O 1
ATOM 618 N N . GLU A 1 74 ? 1.854 -9.193 -9.071 1.00 83.31 74 GLU A N 1
ATOM 619 C CA . GLU A 1 74 ? 2.425 -8.790 -10.360 1.00 83.31 74 GLU A CA 1
ATOM 620 C C . GLU A 1 74 ? 2.826 -7.315 -10.344 1.00 83.31 74 GLU A C 1
ATOM 622 O O . GLU A 1 74 ? 3.952 -6.993 -10.721 1.00 83.31 74 GLU A O 1
ATOM 627 N N . LEU A 1 75 ? 1.962 -6.433 -9.831 1.00 85.69 75 LEU A N 1
ATOM 628 C CA . LEU A 1 75 ? 2.281 -5.009 -9.700 1.00 85.69 75 LEU A CA 1
ATOM 629 C C . LEU A 1 75 ? 3.500 -4.777 -8.796 1.00 85.69 75 LEU A C 1
ATOM 631 O O . LEU A 1 75 ? 4.392 -4.013 -9.157 1.00 85.69 75 LEU A O 1
ATOM 635 N N . LEU A 1 76 ? 3.590 -5.471 -7.659 1.00 81.06 76 LEU A N 1
ATOM 636 C CA . LEU A 1 76 ? 4.742 -5.383 -6.756 1.00 81.06 76 LEU A CA 1
ATOM 637 C C . LEU A 1 76 ? 6.021 -5.928 -7.392 1.00 81.06 76 LEU A C 1
ATOM 639 O O . LEU A 1 76 ? 7.086 -5.329 -7.250 1.00 81.06 76 LEU A O 1
ATOM 643 N N . THR A 1 77 ? 5.922 -7.029 -8.135 1.00 81.19 77 THR A N 1
ATOM 644 C CA . THR A 1 77 ? 7.057 -7.584 -8.881 1.00 81.19 77 THR A CA 1
ATOM 645 C C . THR A 1 77 ? 7.561 -6.575 -9.908 1.00 81.19 77 THR A C 1
ATOM 647 O O . THR A 1 77 ? 8.759 -6.309 -9.970 1.00 81.19 77 THR A O 1
ATOM 650 N N . MET A 1 78 ? 6.657 -5.946 -10.662 1.00 83.00 78 MET A N 1
ATOM 651 C CA . MET A 1 78 ? 7.021 -4.887 -11.603 1.00 83.00 78 MET A CA 1
ATOM 652 C C . MET A 1 78 ? 7.660 -3.693 -10.882 1.00 83.00 78 MET A C 1
ATOM 654 O O . MET A 1 78 ? 8.704 -3.204 -11.316 1.00 83.00 78 MET A O 1
ATOM 658 N N . TRP A 1 79 ? 7.100 -3.261 -9.749 1.00 85.44 79 TRP A N 1
ATOM 659 C CA . TRP A 1 79 ? 7.638 -2.152 -8.957 1.00 85.44 79 TRP A CA 1
ATOM 660 C C . TRP A 1 79 ? 9.084 -2.404 -8.509 1.00 85.44 79 TRP A C 1
ATOM 662 O O . TRP A 1 79 ? 9.948 -1.552 -8.719 1.00 85.44 79 TRP A O 1
ATOM 672 N N . LEU A 1 80 ? 9.375 -3.596 -7.972 1.00 78.94 80 LEU A N 1
ATOM 673 C CA . LEU A 1 80 ? 10.715 -3.987 -7.503 1.00 78.94 80 LEU A CA 1
ATOM 674 C C . LEU A 1 80 ? 11.766 -3.971 -8.605 1.00 78.94 80 LEU A C 1
ATOM 676 O O . LEU A 1 80 ? 12.959 -3.815 -8.343 1.00 78.94 80 LEU A O 1
ATOM 680 N N . THR A 1 81 ? 11.321 -4.174 -9.837 1.00 76.25 81 THR A N 1
ATOM 681 C CA . THR A 1 81 ? 12.221 -4.215 -10.974 1.00 76.25 81 THR A CA 1
ATOM 682 C C . THR A 1 81 ? 12.553 -2.815 -11.500 1.00 76.25 81 THR A C 1
ATOM 684 O O . THR A 1 81 ? 13.693 -2.541 -11.876 1.00 76.25 81 THR A O 1
ATOM 687 N N . THR A 1 82 ? 11.634 -1.855 -11.414 1.00 80.12 82 THR A N 1
ATOM 688 C CA . THR A 1 82 ? 11.894 -0.477 -11.864 1.00 80.12 82 THR A CA 1
ATOM 689 C C . THR A 1 82 ? 12.949 0.271 -11.039 1.00 80.12 82 THR A C 1
ATOM 691 O O . THR A 1 82 ? 13.196 -0.022 -9.869 1.00 80.12 82 THR A O 1
ATOM 694 N N . SER A 1 83 ? 13.627 1.243 -11.656 1.00 81.62 83 SER A N 1
ATOM 695 C CA . SER A 1 83 ? 14.574 2.110 -10.953 1.00 81.62 83 SER A CA 1
ATOM 696 C C . SER A 1 83 ? 13.852 2.963 -9.914 1.00 81.62 83 SER A C 1
ATOM 698 O O . SER A 1 83 ? 12.808 3.545 -10.237 1.00 81.62 83 SER A O 1
ATOM 700 N N . PRO A 1 84 ? 14.436 3.117 -8.709 1.00 81.75 84 PRO A N 1
ATOM 701 C CA . PRO A 1 84 ? 13.914 4.016 -7.690 1.00 81.75 84 PRO A CA 1
ATOM 702 C C . PRO A 1 84 ? 13.678 5.437 -8.232 1.00 81.75 84 PRO A C 1
ATOM 704 O O . PRO A 1 84 ? 14.586 6.048 -8.793 1.00 81.75 84 PRO A O 1
ATOM 707 N N . GLY A 1 85 ? 12.466 5.965 -8.067 1.00 82.00 85 GLY A N 1
ATOM 708 C CA . GLY A 1 85 ? 12.040 7.297 -8.507 1.00 82.00 85 GLY A CA 1
ATOM 709 C C . GLY A 1 85 ? 11.744 7.443 -10.007 1.00 82.00 85 GLY A C 1
ATOM 710 O O . GLY A 1 85 ? 11.364 8.536 -10.452 1.00 82.00 85 GLY A O 1
ATOM 711 N N . SER A 1 86 ? 11.897 6.376 -10.800 1.00 86.44 86 SER A N 1
ATOM 712 C CA . SER A 1 86 ? 11.620 6.415 -12.241 1.00 86.44 86 SER A CA 1
ATOM 713 C C . SER A 1 86 ? 10.150 6.720 -12.536 1.00 86.44 86 SER A C 1
ATOM 715 O O . SER A 1 86 ? 9.260 6.543 -11.699 1.00 86.44 86 SER A O 1
ATOM 717 N N . THR A 1 87 ? 9.877 7.197 -13.750 1.00 89.00 87 THR A N 1
ATOM 718 C CA . THR A 1 87 ? 8.498 7.389 -14.223 1.00 89.00 87 THR A CA 1
ATOM 719 C C . THR A 1 87 ? 7.748 6.058 -14.258 1.00 89.00 87 THR A C 1
ATOM 721 O O . THR A 1 87 ? 6.612 5.994 -13.801 1.00 89.00 87 THR A O 1
ATOM 724 N N . ALA A 1 88 ? 8.403 4.984 -14.713 1.00 87.88 88 ALA A N 1
ATOM 725 C CA . ALA A 1 88 ? 7.828 3.643 -14.728 1.00 87.88 88 ALA A CA 1
ATOM 726 C C . ALA A 1 88 ? 7.432 3.174 -13.318 1.00 87.88 88 ALA A C 1
ATOM 728 O O . ALA A 1 88 ? 6.313 2.698 -13.131 1.00 87.88 88 ALA A O 1
ATOM 729 N N . GLN A 1 89 ? 8.306 3.375 -12.321 1.00 88.50 89 GLN A N 1
ATOM 730 C CA . GLN A 1 89 ? 7.996 3.040 -10.931 1.00 88.50 89 GLN A CA 1
ATOM 731 C C . GLN A 1 89 ? 6.765 3.797 -10.433 1.00 88.50 89 GLN A C 1
ATOM 733 O O . GLN A 1 89 ? 5.849 3.177 -9.905 1.00 88.50 89 GLN A O 1
ATOM 738 N N . ARG A 1 90 ? 6.705 5.116 -10.660 1.00 89.69 90 ARG A N 1
ATOM 739 C CA . ARG A 1 90 ? 5.573 5.956 -10.235 1.00 89.69 90 ARG A CA 1
ATOM 740 C C . ARG A 1 90 ? 4.247 5.529 -10.862 1.00 89.69 90 ARG A C 1
ATOM 742 O O . ARG A 1 90 ? 3.239 5.482 -10.175 1.00 89.69 90 ARG A O 1
ATOM 749 N N . MET A 1 91 ? 4.248 5.144 -12.137 1.00 91.19 91 MET A N 1
ATOM 750 C CA . MET A 1 91 ? 3.037 4.635 -12.794 1.00 91.19 91 MET A CA 1
ATOM 751 C C . MET A 1 91 ? 2.550 3.324 -12.167 1.00 91.19 91 MET A C 1
ATOM 753 O O . MET A 1 91 ? 1.347 3.109 -12.024 1.00 91.19 91 MET A O 1
ATOM 757 N N . ILE A 1 92 ? 3.478 2.443 -11.783 1.00 89.56 92 ILE A N 1
ATOM 758 C CA . ILE A 1 92 ? 3.145 1.202 -11.079 1.00 89.56 92 ILE A CA 1
ATOM 759 C C . ILE A 1 92 ? 2.647 1.510 -9.659 1.00 89.56 92 ILE A C 1
ATOM 761 O O . ILE A 1 92 ? 1.654 0.924 -9.240 1.00 89.56 92 ILE A O 1
ATOM 765 N N . GLU A 1 93 ? 3.274 2.448 -8.942 1.00 90.62 93 GLU A N 1
ATOM 766 C CA . GLU A 1 93 ? 2.820 2.927 -7.625 1.00 90.62 93 GLU A CA 1
ATOM 767 C C . GLU A 1 93 ? 1.387 3.462 -7.678 1.00 90.62 93 GLU A C 1
ATOM 769 O O . GLU A 1 93 ? 0.555 3.046 -6.874 1.00 90.62 93 GLU A O 1
ATOM 774 N N . ASP A 1 94 ? 1.074 4.313 -8.659 1.00 89.81 94 ASP A N 1
ATOM 775 C CA . ASP A 1 94 ? -0.275 4.849 -8.865 1.00 89.81 94 ASP A CA 1
ATOM 776 C C . ASP A 1 94 ? -1.291 3.723 -9.107 1.00 89.81 94 ASP A C 1
ATOM 778 O O . ASP A 1 94 ? -2.414 3.758 -8.597 1.00 89.81 94 ASP A O 1
ATOM 782 N N . ARG A 1 95 ? -0.896 2.678 -9.844 1.00 90.62 95 ARG A N 1
ATOM 783 C CA . ARG A 1 95 ? -1.754 1.512 -10.078 1.00 90.62 95 ARG A CA 1
ATOM 784 C C . ARG A 1 95 ? -1.953 0.675 -8.814 1.00 90.62 95 ARG A C 1
ATOM 786 O O . ARG A 1 95 ? -3.081 0.271 -8.538 1.00 90.62 95 ARG A O 1
ATOM 793 N N . ILE A 1 96 ? -0.893 0.431 -8.042 1.00 88.50 96 ILE A N 1
ATOM 794 C CA . ILE A 1 96 ? -0.982 -0.263 -6.747 1.00 88.50 96 ILE A CA 1
ATOM 795 C C . ILE A 1 96 ? -1.889 0.526 -5.801 1.00 88.50 96 ILE A C 1
ATOM 797 O O . ILE A 1 96 ? -2.708 -0.065 -5.105 1.00 88.50 96 ILE A O 1
ATOM 801 N N . ALA A 1 97 ? -1.799 1.854 -5.797 1.00 86.69 97 ALA A N 1
ATOM 802 C CA . ALA A 1 97 ? -2.667 2.682 -4.978 1.00 86.69 97 ALA A CA 1
ATOM 803 C C . ALA A 1 97 ? -4.151 2.526 -5.337 1.00 86.69 97 ALA A C 1
ATOM 805 O O . ALA A 1 97 ? -4.990 2.365 -4.451 1.00 86.69 97 ALA A O 1
ATOM 806 N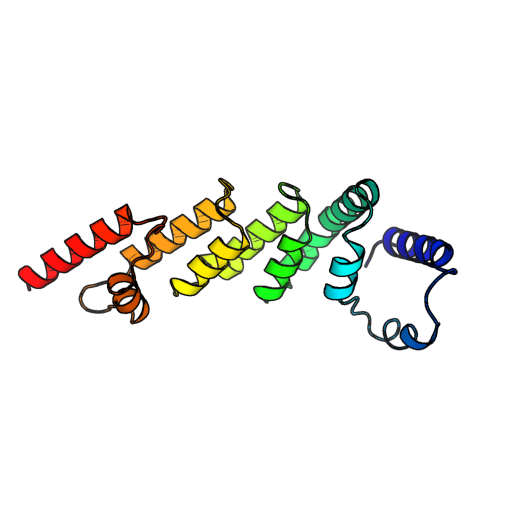 N . GLN A 1 98 ? -4.471 2.517 -6.631 1.00 84.75 98 GLN A N 1
ATOM 807 C CA . GLN A 1 98 ? -5.847 2.370 -7.109 1.00 84.75 98 GLN A CA 1
ATOM 808 C C . GLN A 1 98 ? -6.438 0.986 -6.834 1.00 84.75 98 GLN A C 1
ATOM 810 O O . GLN A 1 98 ? -7.607 0.890 -6.479 1.00 84.75 98 GLN A O 1
ATOM 815 N N . GLU A 1 99 ? -5.657 -0.079 -7.016 1.00 82.38 99 GLU A N 1
ATOM 816 C CA . GLU A 1 99 ? -6.178 -1.450 -6.924 1.00 82.38 99 GLU A CA 1
ATOM 817 C C . GLU A 1 99 ? -6.019 -2.059 -5.541 1.00 82.38 99 GLU A C 1
ATOM 819 O O . GLU A 1 99 ? -6.905 -2.768 -5.078 1.00 82.38 99 GLU A O 1
ATOM 824 N N . VAL A 1 100 ? -4.891 -1.807 -4.882 1.00 80.31 100 VAL A N 1
ATOM 825 C CA . VAL A 1 100 ? -4.520 -2.472 -3.632 1.00 80.31 100 VAL A CA 1
ATOM 826 C C . VAL A 1 100 ? -4.859 -1.572 -2.461 1.00 80.31 100 VAL A C 1
ATOM 828 O O . VAL A 1 100 ? -5.654 -1.960 -1.615 1.00 80.31 100 VAL A O 1
ATOM 831 N N . ILE A 1 101 ? -4.315 -0.353 -2.413 1.00 82.75 101 ILE A N 1
ATOM 832 C CA . ILE A 1 101 ? -4.513 0.527 -1.252 1.00 82.75 101 ILE A CA 1
ATOM 833 C C . ILE A 1 101 ? -5.999 0.871 -1.088 1.00 82.75 101 ILE A C 1
ATOM 835 O O . ILE A 1 101 ? -6.540 0.683 -0.004 1.00 82.75 101 ILE A O 1
ATOM 839 N N . ALA A 1 102 ? -6.676 1.304 -2.155 1.00 80.19 102 ALA A N 1
ATOM 840 C CA . ALA A 1 102 ? -8.073 1.736 -2.080 1.00 80.19 102 ALA A CA 1
ATOM 841 C C . ALA A 1 102 ? -9.068 0.619 -1.710 1.00 80.19 102 ALA A C 1
ATOM 843 O O . ALA A 1 102 ? -10.159 0.915 -1.230 1.00 80.19 102 ALA A O 1
ATOM 844 N N . THR A 1 103 ? -8.717 -0.652 -1.934 1.00 82.50 103 THR A N 1
ATOM 845 C CA . THR A 1 103 ? -9.607 -1.797 -1.672 1.00 82.50 103 THR A CA 1
ATOM 846 C C . THR A 1 103 ? -9.224 -2.587 -0.421 1.00 82.50 103 THR A C 1
ATOM 848 O O . THR A 1 103 ? -9.996 -3.430 0.037 1.00 82.50 103 THR A O 1
ATOM 851 N N . THR A 1 104 ? -8.047 -2.326 0.155 1.00 85.12 104 THR A N 1
ATOM 852 C CA . THR A 1 104 ? -7.559 -3.059 1.323 1.00 85.12 104 THR A CA 1
ATOM 853 C C . THR A 1 104 ? -8.314 -2.634 2.577 1.00 85.12 104 THR A C 1
ATOM 855 O O . THR A 1 104 ? -8.250 -1.479 2.999 1.00 85.12 104 THR A O 1
ATOM 858 N N . THR A 1 105 ? -8.964 -3.607 3.214 1.00 84.75 105 THR A N 1
ATOM 859 C CA . THR A 1 105 ? -9.674 -3.473 4.500 1.00 84.75 105 THR A CA 1
ATOM 860 C C . THR A 1 105 ? -8.917 -4.104 5.674 1.00 84.75 105 THR A C 1
ATOM 862 O O . THR A 1 105 ? -9.395 -4.127 6.811 1.00 84.75 105 THR A O 1
ATOM 865 N N . ASN A 1 106 ? -7.723 -4.636 5.409 1.00 84.31 106 ASN A N 1
ATOM 866 C CA . ASN A 1 106 ? -6.907 -5.364 6.367 1.00 84.31 106 ASN A CA 1
ATOM 867 C C . ASN A 1 106 ? -5.592 -4.626 6.630 1.00 84.31 106 ASN A C 1
ATOM 869 O O . ASN A 1 106 ? -4.791 -4.380 5.730 1.00 84.31 106 ASN A O 1
ATOM 873 N N . TRP A 1 107 ? -5.350 -4.320 7.901 1.00 86.94 107 TRP A N 1
ATOM 874 C CA . TRP A 1 107 ? -4.146 -3.639 8.360 1.00 86.94 107 TRP A CA 1
ATOM 875 C C . TRP A 1 107 ? -2.846 -4.354 7.975 1.00 86.94 107 TRP A C 1
ATOM 877 O O . TRP A 1 107 ? -1.882 -3.704 7.570 1.00 86.94 107 TRP A O 1
ATOM 887 N N . PHE A 1 108 ? -2.810 -5.685 8.077 1.00 85.38 108 PHE A N 1
ATOM 888 C CA . PHE A 1 108 ? -1.581 -6.449 7.849 1.00 85.38 108 PHE A CA 1
ATOM 889 C C . PHE A 1 108 ? -1.129 -6.419 6.390 1.00 85.38 108 PHE A C 1
ATOM 891 O O . PHE A 1 108 ? 0.070 -6.465 6.127 1.00 85.38 108 PHE A O 1
ATOM 898 N N . ASP A 1 109 ? -2.064 -6.282 5.451 1.00 84.88 109 ASP A N 1
ATOM 899 C CA . ASP A 1 109 ? -1.736 -6.167 4.030 1.00 84.88 109 ASP A CA 1
ATOM 900 C C . ASP A 1 109 ? -1.055 -4.816 3.739 1.00 84.88 109 ASP A C 1
ATOM 902 O O . ASP A 1 109 ? -0.082 -4.754 2.984 1.00 84.88 109 ASP A O 1
ATOM 906 N N . LEU A 1 110 ? -1.481 -3.742 4.419 1.00 87.25 110 LEU A N 1
ATOM 907 C CA . LEU A 1 110 ? -0.836 -2.424 4.342 1.00 87.25 110 LEU A CA 1
ATOM 908 C C . LEU A 1 110 ? 0.536 -2.409 5.034 1.00 87.25 110 LEU A C 1
ATOM 910 O O . LEU A 1 110 ? 1.478 -1.806 4.521 1.00 87.25 110 LEU A O 1
ATOM 914 N N . GLU A 1 111 ? 0.687 -3.096 6.170 1.00 84.62 111 GLU A N 1
ATOM 915 C CA . GLU A 1 111 ? 1.998 -3.264 6.812 1.00 84.62 111 GLU A CA 1
ATOM 916 C C . GLU A 1 111 ? 2.967 -4.065 5.945 1.00 84.62 111 GLU A C 1
ATOM 918 O O . GLU A 1 111 ? 4.129 -3.675 5.804 1.00 84.62 111 GLU A O 1
ATOM 923 N N . ALA A 1 112 ? 2.499 -5.157 5.338 1.00 82.56 112 ALA A N 1
ATOM 924 C CA . ALA A 1 112 ? 3.297 -5.933 4.403 1.00 82.56 112 ALA A CA 1
ATOM 925 C C . ALA A 1 112 ? 3.750 -5.044 3.240 1.00 82.56 112 ALA A C 1
ATOM 927 O O . ALA A 1 112 ? 4.938 -5.013 2.920 1.00 82.56 112 ALA A O 1
ATOM 928 N N . LEU A 1 113 ? 2.839 -4.254 2.665 1.00 82.50 113 LEU A N 1
ATOM 929 C CA . LEU A 1 113 ? 3.153 -3.308 1.598 1.00 82.50 113 LEU A CA 1
ATOM 930 C C . LEU A 1 113 ? 4.238 -2.300 2.011 1.00 82.50 113 LEU A C 1
ATOM 932 O O . LEU A 1 113 ? 5.190 -2.096 1.259 1.00 82.50 113 LEU A O 1
ATOM 936 N N . LEU A 1 114 ? 4.157 -1.730 3.219 1.00 82.19 114 LEU A N 1
ATOM 937 C CA . LEU A 1 114 ? 5.195 -0.842 3.763 1.00 82.19 114 LEU A CA 1
ATOM 938 C C . LEU A 1 114 ? 6.541 -1.542 3.955 1.00 82.19 114 LEU A C 1
ATOM 940 O O . LEU A 1 114 ? 7.585 -0.939 3.707 1.00 82.19 114 LEU A O 1
ATOM 944 N N . ALA A 1 115 ? 6.536 -2.805 4.381 1.00 79.69 115 ALA A N 1
ATOM 945 C CA . ALA A 1 115 ? 7.760 -3.588 4.508 1.00 79.69 115 ALA A CA 1
ATOM 9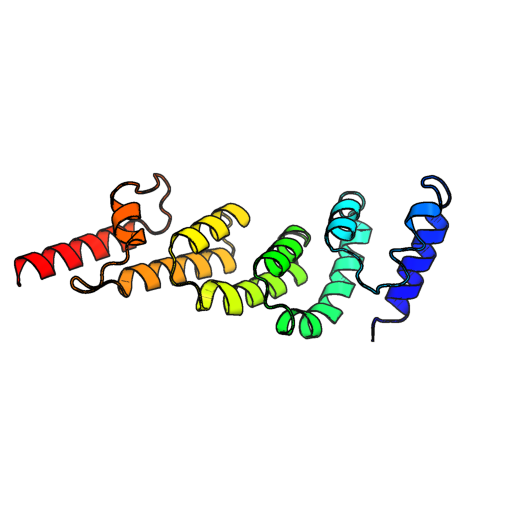46 C C . ALA A 1 115 ? 8.438 -3.806 3.143 1.00 79.69 115 ALA A C 1
ATOM 948 O O . ALA A 1 115 ? 9.666 -3.782 3.068 1.00 79.69 115 ALA A O 1
ATOM 949 N N . TRP A 1 116 ? 7.652 -3.953 2.070 1.00 73.44 116 TRP A N 1
ATOM 950 C CA . TRP A 1 116 ? 8.158 -4.085 0.701 1.00 73.44 116 TRP A CA 1
ATOM 951 C C . TRP A 1 116 ? 8.752 -2.787 0.149 1.00 73.44 116 TRP A C 1
ATOM 953 O O . TRP A 1 116 ? 9.833 -2.818 -0.439 1.00 73.44 116 TRP A O 1
ATOM 963 N N . VAL A 1 117 ? 8.077 -1.648 0.335 1.00 71.44 117 VAL A N 1
ATOM 964 C CA . VAL A 1 117 ? 8.541 -0.361 -0.222 1.00 71.44 117 VAL A CA 1
ATOM 965 C C . VAL A 1 117 ? 9.551 0.375 0.662 1.00 71.44 117 VAL A C 1
ATOM 967 O O . VAL A 1 117 ? 10.177 1.349 0.234 1.00 71.44 117 VAL A O 1
ATOM 970 N N . GLY A 1 118 ? 9.744 -0.107 1.89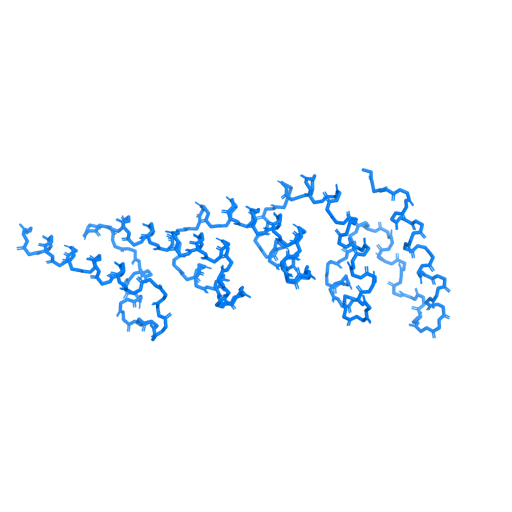0 1.00 68.75 118 GLY A N 1
ATOM 971 C CA . GLY A 1 118 ? 10.623 0.493 2.882 1.00 68.75 118 GLY A CA 1
ATOM 972 C C . GLY A 1 118 ? 10.094 1.820 3.436 1.00 68.75 118 GLY A C 1
ATOM 973 O O . GLY A 1 118 ? 9.035 2.324 3.070 1.00 68.75 118 GLY A O 1
ATOM 974 N N . GLN A 1 119 ? 10.868 2.429 4.337 1.00 61.16 119 GLN A N 1
ATOM 975 C CA . GLN A 1 119 ? 10.519 3.697 4.998 1.00 61.16 119 GLN A CA 1
ATOM 976 C C . GLN A 1 119 ? 10.881 4.925 4.146 1.00 61.16 119 GLN A C 1
ATOM 978 O O . GLN A 1 119 ? 11.422 5.907 4.655 1.00 61.16 119 GLN A O 1
ATOM 983 N N . SER A 1 120 ? 10.649 4.866 2.835 1.00 59.94 120 SER A N 1
ATOM 984 C CA . SER A 1 120 ? 10.899 6.023 1.974 1.00 59.94 120 SER A CA 1
ATOM 985 C C . SER A 1 120 ? 9.833 7.104 2.199 1.00 59.94 120 SER A C 1
ATOM 987 O O . SER A 1 120 ? 8.683 6.807 2.511 1.00 59.94 120 SER A O 1
ATOM 989 N N . SER A 1 121 ? 10.192 8.377 2.023 1.00 60.75 121 SER A N 1
ATOM 990 C CA . SER A 1 121 ? 9.235 9.496 2.062 1.00 60.75 121 SER A CA 1
ATOM 991 C C . SER A 1 121 ? 8.467 9.650 0.741 1.00 60.75 121 SER A C 1
ATOM 993 O O . SER A 1 121 ? 8.161 10.772 0.333 1.00 60.75 121 SER A O 1
ATOM 995 N N . SER A 1 122 ? 8.232 8.555 0.009 1.00 76.94 122 SER A N 1
ATOM 996 C CA . SER A 1 122 ? 7.561 8.635 -1.286 1.00 76.94 122 SER A CA 1
ATOM 997 C C . SER A 1 122 ? 6.074 8.979 -1.104 1.00 76.94 122 SER A C 1
ATOM 999 O O . SER A 1 122 ? 5.462 8.584 -0.105 1.00 76.94 122 SER A O 1
ATOM 1001 N N . PRO A 1 123 ? 5.452 9.685 -2.069 1.00 81.19 123 PRO A N 1
ATOM 1002 C CA . PRO A 1 123 ? 4.007 9.919 -2.061 1.00 81.19 123 PRO A CA 1
ATOM 1003 C C . PRO A 1 123 ? 3.198 8.624 -1.929 1.00 81.19 123 PRO A C 1
ATOM 1005 O O . PRO A 1 123 ? 2.141 8.622 -1.306 1.00 81.19 123 PRO A O 1
ATOM 1008 N N . PHE A 1 124 ? 3.716 7.519 -2.470 1.00 83.69 124 PHE A N 1
ATOM 1009 C CA . PHE A 1 124 ? 3.129 6.193 -2.339 1.00 83.69 124 PHE A CA 1
ATOM 1010 C C . PHE A 1 124 ? 3.053 5.730 -0.878 1.00 83.69 124 PHE A C 1
ATOM 1012 O O . PHE A 1 124 ? 1.988 5.328 -0.414 1.00 83.69 124 PHE A O 1
ATOM 1019 N N . VAL A 1 125 ? 4.147 5.855 -0.119 1.00 85.50 125 VAL A N 1
ATOM 1020 C CA . VAL A 1 125 ? 4.161 5.499 1.308 1.00 85.50 125 VAL A CA 1
ATOM 1021 C C . VAL A 1 125 ? 3.117 6.307 2.074 1.00 85.50 125 VAL A C 1
ATOM 1023 O O . VAL A 1 125 ? 2.372 5.727 2.861 1.00 85.50 125 VAL A O 1
ATOM 1026 N N . GLU A 1 126 ? 2.997 7.612 1.814 1.00 87.94 126 GLU A N 1
ATOM 1027 C CA . GLU A 1 126 ? 1.981 8.454 2.462 1.00 87.94 126 GLU A CA 1
ATOM 1028 C C . GLU A 1 126 ? 0.542 8.031 2.139 1.00 87.94 126 GLU A C 1
ATOM 1030 O O . GLU A 1 126 ? -0.314 8.099 3.023 1.00 87.94 126 GLU A O 1
ATOM 1035 N N . GLN A 1 127 ? 0.272 7.524 0.932 1.00 88.56 127 GLN A N 1
ATOM 1036 C CA . GLN A 1 127 ? -1.038 6.958 0.590 1.00 88.56 127 GLN A CA 1
ATOM 1037 C C . GLN A 1 127 ? -1.338 5.691 1.398 1.00 88.56 127 GLN A C 1
ATOM 1039 O O . GLN A 1 127 ? -2.443 5.554 1.924 1.00 88.56 127 GLN A O 1
ATOM 1044 N N . VAL A 1 128 ? -0.347 4.814 1.596 1.00 89.50 128 VAL A N 1
ATOM 1045 C CA . VAL A 1 128 ? -0.507 3.644 2.476 1.00 89.50 128 VAL A CA 1
ATOM 1046 C C . VAL A 1 128 ? -0.811 4.093 3.908 1.00 89.50 128 VAL A C 1
ATOM 1048 O O . VAL A 1 128 ? -1.759 3.602 4.521 1.00 89.50 128 VAL A O 1
ATOM 1051 N N . LYS A 1 129 ? -0.079 5.093 4.433 1.00 90.06 129 LYS A N 1
ATOM 1052 C CA . LYS A 1 129 ? -0.350 5.646 5.775 1.00 90.06 129 LYS A CA 1
ATOM 1053 C C . LYS A 1 129 ? -1.750 6.245 5.874 1.00 90.06 129 LYS A C 1
ATOM 1055 O O . LYS A 1 129 ? -2.390 6.131 6.916 1.00 90.06 129 LYS A O 1
ATOM 1060 N N . ALA A 1 130 ? -2.206 6.939 4.833 1.00 91.12 130 ALA A N 1
ATOM 1061 C CA . ALA A 1 130 ? -3.539 7.526 4.791 1.00 91.12 130 ALA A CA 1
ATOM 1062 C C . ALA A 1 130 ? -4.614 6.439 4.884 1.00 91.12 130 ALA A C 1
ATOM 1064 O O . ALA A 1 130 ? -5.494 6.547 5.735 1.00 91.12 130 ALA A O 1
ATOM 1065 N N . GLN A 1 131 ? -4.480 5.354 4.119 1.00 92.88 131 GLN A N 1
ATOM 1066 C CA . GLN A 1 131 ? -5.415 4.234 4.191 1.00 92.88 131 GLN A CA 1
ATOM 1067 C C . GLN A 1 131 ? -5.395 3.541 5.555 1.00 92.88 131 GLN A C 1
ATOM 1069 O O . GLN A 1 131 ? -6.448 3.253 6.111 1.00 92.88 131 GLN A O 1
ATOM 1074 N N . MET A 1 132 ? -4.219 3.345 6.160 1.00 92.75 132 MET A N 1
ATOM 1075 C CA . MET A 1 132 ? -4.133 2.799 7.522 1.00 92.75 132 MET A CA 1
ATOM 1076 C C . MET A 1 132 ? -4.896 3.663 8.535 1.00 92.75 132 MET A C 1
ATOM 1078 O O . MET A 1 132 ? -5.540 3.132 9.435 1.00 92.75 132 MET A O 1
ATOM 1082 N N . ARG A 1 133 ? -4.865 4.996 8.388 1.00 94.25 133 ARG A N 1
ATOM 1083 C CA . ARG A 1 133 ? -5.672 5.897 9.227 1.00 94.25 133 ARG A CA 1
ATOM 1084 C C . ARG A 1 133 ? -7.165 5.728 8.961 1.00 94.25 133 ARG A C 1
ATOM 1086 O O . ARG A 1 133 ? -7.915 5.676 9.927 1.00 94.25 133 ARG A O 1
ATOM 1093 N N . VAL A 1 134 ? -7.584 5.615 7.699 1.00 93.38 134 VAL A N 1
ATOM 1094 C CA . VAL A 1 134 ? -8.989 5.350 7.338 1.00 93.38 134 VAL A CA 1
ATOM 1095 C C . VAL A 1 134 ? -9.485 4.079 8.026 1.00 93.38 134 VAL A C 1
ATOM 1097 O O . VAL A 1 134 ? -10.471 4.150 8.753 1.00 93.38 134 VAL A O 1
ATOM 1100 N N . LEU A 1 135 ? -8.737 2.973 7.926 1.00 92.69 135 LEU A N 1
ATOM 1101 C CA . LEU A 1 135 ? -9.105 1.710 8.577 1.00 92.69 135 LEU A CA 1
ATOM 1102 C C . LEU A 1 135 ? -9.257 1.836 10.092 1.00 92.69 135 LEU A C 1
ATOM 1104 O O . LEU A 1 135 ? -10.108 1.174 10.670 1.00 92.69 135 LEU A O 1
ATOM 1108 N N . LEU A 1 136 ? -8.445 2.666 10.752 1.00 91.81 136 LEU A N 1
ATOM 1109 C CA . LEU A 1 136 ? -8.610 2.925 12.184 1.00 91.81 136 LEU A CA 1
ATOM 1110 C C . LEU A 1 136 ? -9.883 3.725 12.466 1.00 91.81 136 LEU A C 1
ATOM 1112 O O . LEU A 1 136 ? -10.593 3.420 13.420 1.00 91.81 136 LEU A O 1
ATOM 1116 N N . PHE A 1 137 ? -10.171 4.751 11.665 1.00 90.50 137 PHE A N 1
ATOM 1117 C CA . PHE A 1 137 ? -11.322 5.623 11.892 1.00 90.50 137 PHE A CA 1
ATOM 1118 C C . PHE A 1 137 ? -12.664 4.942 11.619 1.00 90.50 137 PHE A C 1
ATOM 1120 O O . PHE A 1 137 ? -13.630 5.276 12.301 1.00 90.50 137 PHE A O 1
ATOM 1127 N N . GLU A 1 138 ? -12.709 3.971 10.705 1.00 91.56 138 GLU A N 1
ATOM 1128 C CA . GLU A 1 138 ? -13.908 3.180 10.395 1.00 91.56 138 GLU A CA 1
ATOM 1129 C C . GLU A 1 138 ? -14.322 2.215 11.517 1.00 91.56 138 GLU A C 1
ATOM 1131 O O . GLU A 1 138 ? -15.465 1.768 11.544 1.00 91.56 138 GLU A O 1
ATOM 1136 N N . ILE A 1 139 ? -13.432 1.910 12.466 1.00 89.00 139 ILE A N 1
ATOM 1137 C CA . ILE A 1 139 ? -13.753 1.023 13.592 1.00 89.00 139 ILE A CA 1
ATOM 1138 C C . ILE A 1 139 ? -14.793 1.682 14.491 1.00 89.00 139 ILE A C 1
ATOM 1140 O O . ILE A 1 139 ? -14.650 2.840 14.877 1.00 89.00 139 ILE A O 1
ATOM 1144 N N . THR A 1 140 ? -15.793 0.926 14.918 1.00 87.12 140 THR A N 1
ATOM 1145 C CA . THR A 1 140 ? -16.750 1.374 15.935 1.00 87.12 140 THR A CA 1
ATOM 1146 C C . THR A 1 140 ? -16.674 0.468 17.160 1.00 87.12 140 THR A C 1
ATOM 1148 O O . THR A 1 140 ? -16.044 -0.592 17.137 1.00 87.12 140 THR A O 1
ATOM 1151 N N . SER A 1 141 ? -17.28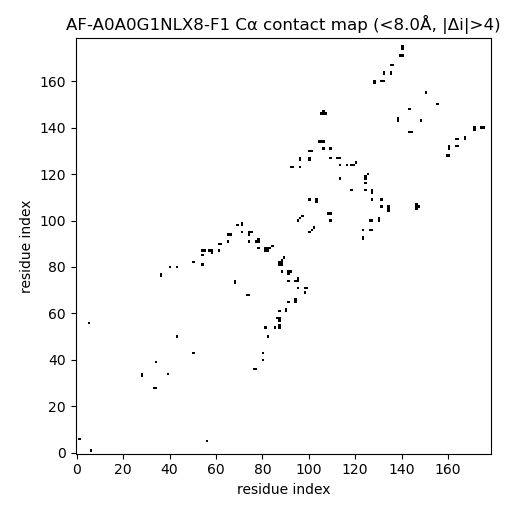7 0.889 18.266 1.00 81.69 141 SER A N 1
ATOM 1152 C CA . SER A 1 141 ? -17.392 0.056 19.470 1.00 81.69 141 SER A CA 1
ATOM 1153 C C . SER A 1 141 ? -18.238 -1.207 19.247 1.00 81.69 141 SER A C 1
ATOM 1155 O O . SER A 1 141 ? -18.024 -2.204 19.937 1.00 81.69 141 SER A O 1
ATOM 1157 N N . GLU A 1 142 ? -19.140 -1.191 18.263 1.00 84.25 142 GLU A N 1
ATOM 1158 C CA . GLU A 1 142 ? -19.982 -2.330 17.875 1.00 84.25 142 GLU A CA 1
ATOM 1159 C C . GLU A 1 142 ? -19.284 -3.260 16.870 1.00 84.25 142 GLU A C 1
ATOM 1161 O O . GLU A 1 142 ? -19.402 -4.483 16.961 1.00 84.25 142 GLU A O 1
ATOM 1166 N N . GLU A 1 143 ? -18.509 -2.695 15.942 1.00 85.88 143 GLU A N 1
ATOM 1167 C CA . GLU A 1 143 ? -17.831 -3.424 14.871 1.00 85.88 143 GLU A CA 1
ATOM 1168 C C . GLU A 1 143 ? -16.314 -3.267 14.998 1.00 85.88 143 GLU A C 1
ATOM 1170 O O . GLU A 1 143 ? -15.681 -2.399 14.395 1.00 85.88 143 GLU A O 1
ATOM 1175 N N . CYS A 1 144 ? -15.725 -4.148 15.809 1.00 83.75 144 CYS A N 1
ATOM 1176 C CA . CYS A 1 144 ? -14.288 -4.208 16.041 1.00 83.75 144 CYS A CA 1
ATOM 1177 C C . CYS A 1 144 ? -13.653 -5.359 15.237 1.00 83.75 144 CYS A C 1
ATOM 1179 O O . CYS A 1 144 ? -13.858 -6.532 15.574 1.00 83.75 144 CYS A O 1
ATOM 1181 N N . PRO A 1 145 ? -12.858 -5.070 14.190 1.00 86.06 145 PRO A N 1
ATOM 1182 C CA . PRO A 1 145 ? -12.202 -6.107 13.406 1.00 86.06 145 PRO A CA 1
ATOM 1183 C C . PRO A 1 145 ? -11.209 -6.928 14.238 1.00 86.06 145 PRO A C 1
ATOM 1185 O O . PRO A 1 145 ? -10.485 -6.403 15.088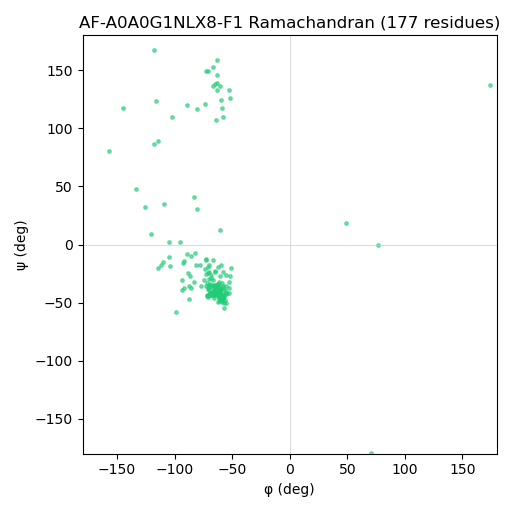 1.00 86.06 145 PRO A O 1
ATOM 1188 N N . VAL A 1 146 ? -11.087 -8.223 13.930 1.00 86.25 146 VAL A N 1
ATOM 1189 C CA . VAL A 1 146 ? -10.147 -9.132 14.618 1.00 86.25 146 VAL A CA 1
ATOM 1190 C C . VAL A 1 146 ? -8.704 -8.620 14.546 1.00 86.25 146 VAL A C 1
ATOM 1192 O O . VAL A 1 146 ? -7.967 -8.693 15.533 1.00 86.25 146 VAL A O 1
ATOM 1195 N N . TRP A 1 147 ? -8.304 -8.055 13.402 1.00 86.19 147 TRP A N 1
ATOM 1196 C CA . TRP A 1 147 ? -6.963 -7.499 13.222 1.00 86.19 147 TRP A CA 1
ATOM 1197 C C . TRP A 1 147 ? -6.680 -6.340 14.185 1.00 86.19 147 TRP A C 1
ATOM 1199 O O . TRP A 1 147 ? -5.546 -6.201 14.634 1.00 86.19 147 TRP A O 1
ATOM 1209 N N . PHE A 1 148 ? -7.690 -5.546 14.561 1.00 85.38 148 PHE A N 1
ATOM 1210 C CA . PHE A 1 148 ? -7.508 -4.419 15.474 1.00 85.38 148 PHE A CA 1
ATOM 1211 C C . PHE A 1 148 ? -7.214 -4.897 16.893 1.00 85.38 148 PHE A C 1
ATOM 1213 O O . PHE A 1 148 ? -6.275 -4.423 17.530 1.00 85.38 148 PHE A O 1
ATOM 1220 N N . SER A 1 149 ? -7.946 -5.911 17.361 1.00 81.69 149 SER A N 1
ATOM 1221 C CA . SER A 1 149 ? -7.649 -6.566 18.642 1.00 81.69 149 SER A CA 1
ATOM 1222 C C . SER A 1 149 ? -6.219 -7.118 18.666 1.00 81.69 149 SER A C 1
ATOM 1224 O O . SER A 1 149 ? -5.482 -6.903 19.629 1.00 81.69 149 SER A O 1
ATOM 1226 N N . PHE A 1 150 ? -5.788 -7.770 17.580 1.00 82.94 150 PHE A N 1
ATOM 1227 C CA . PHE A 1 150 ? -4.421 -8.278 17.470 1.00 82.94 150 PHE A CA 1
ATOM 1228 C C . PHE A 1 150 ? -3.377 -7.154 17.471 1.00 82.94 150 PHE A C 1
ATOM 1230 O O . PHE A 1 150 ? -2.353 -7.279 18.149 1.00 82.94 150 PHE A O 1
ATOM 1237 N N . LEU A 1 151 ? -3.643 -6.060 16.751 1.00 80.94 151 LEU A N 1
ATOM 1238 C CA . LEU A 1 151 ? -2.786 -4.878 16.695 1.00 80.94 151 LEU A CA 1
ATOM 1239 C C . LEU A 1 151 ? -2.580 -4.275 18.088 1.00 80.94 151 LEU A C 1
ATOM 1241 O O . LEU A 1 151 ? -1.452 -3.957 18.442 1.00 80.94 151 LEU A O 1
ATOM 1245 N N . LEU A 1 152 ? -3.628 -4.172 18.911 1.00 79.81 152 LEU A N 1
ATOM 1246 C CA . LEU A 1 152 ? -3.511 -3.665 20.284 1.00 79.81 152 LEU A CA 1
ATOM 1247 C C . LEU A 1 152 ? -2.676 -4.576 21.190 1.00 79.81 152 LEU A C 1
ATOM 1249 O O . LEU A 1 152 ? -1.939 -4.085 22.045 1.00 79.81 152 LEU A O 1
ATOM 1253 N N . CYS A 1 153 ? -2.765 -5.893 21.003 1.00 77.19 153 CYS A N 1
ATOM 1254 C CA . CYS A 1 153 ? -1.937 -6.848 21.738 1.00 77.19 153 CYS A CA 1
ATOM 1255 C C . CYS A 1 153 ? -0.473 -6.839 21.279 1.00 77.19 153 CYS A C 1
ATOM 1257 O O . CYS A 1 153 ? 0.410 -7.192 22.059 1.00 77.19 153 CYS A O 1
ATOM 1259 N N . ASN A 1 154 ? -0.213 -6.441 20.032 1.00 80.12 154 ASN A N 1
ATOM 1260 C CA . ASN A 1 154 ? 1.094 -6.545 19.390 1.00 80.12 154 ASN A CA 1
ATOM 1261 C C . ASN A 1 154 ? 1.478 -5.246 18.679 1.00 80.12 154 ASN A C 1
ATOM 1263 O O . ASN A 1 154 ? 1.911 -5.285 17.528 1.00 80.12 154 ASN A O 1
ATOM 1267 N N . ILE A 1 155 ? 1.326 -4.097 19.350 1.00 76.25 155 ILE A N 1
ATOM 1268 C CA . ILE A 1 155 ? 1.626 -2.799 18.732 1.00 76.25 155 ILE A CA 1
ATOM 1269 C C . ILE A 1 155 ? 3.095 -2.800 18.287 1.00 76.25 155 ILE A C 1
ATOM 1271 O O . ILE A 1 155 ? 3.993 -2.900 19.137 1.00 76.25 155 ILE A O 1
ATOM 1275 N N . PRO A 1 156 ? 3.379 -2.667 16.979 1.00 72.31 156 PRO A N 1
ATOM 1276 C CA . PRO A 1 156 ? 4.749 -2.622 16.506 1.00 72.31 156 PRO A CA 1
ATOM 1277 C C . PRO A 1 156 ? 5.471 -1.425 17.123 1.00 72.31 156 PRO A C 1
ATOM 1279 O O . PRO A 1 156 ? 4.947 -0.309 17.138 1.00 72.31 156 PRO A O 1
ATOM 1282 N N . ARG A 1 157 ? 6.715 -1.619 17.580 1.00 66.44 157 ARG A N 1
ATOM 1283 C CA . ARG A 1 157 ? 7.543 -0.524 18.132 1.00 66.44 157 ARG A CA 1
ATOM 1284 C C . ARG A 1 157 ? 7.711 0.650 17.162 1.00 66.44 157 ARG A C 1
ATOM 1286 O O . ARG A 1 157 ? 7.929 1.769 17.604 1.00 66.44 157 ARG A O 1
ATOM 1293 N N . ALA A 1 158 ? 7.618 0.383 15.861 1.00 69.81 158 ALA A N 1
ATOM 1294 C CA . ALA A 1 158 ? 7.697 1.366 14.789 1.00 69.81 158 ALA A CA 1
ATOM 1295 C C . ALA A 1 158 ? 6.335 1.584 14.104 1.00 69.81 158 ALA A C 1
ATOM 1297 O O . ALA A 1 158 ? 6.290 1.775 12.892 1.00 69.81 158 ALA A O 1
ATOM 1298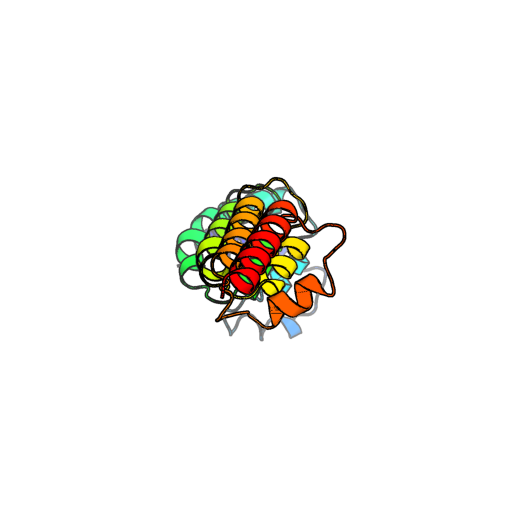 N N . CYS A 1 159 ? 5.222 1.516 14.848 1.00 77.56 159 CYS A N 1
ATOM 1299 C CA . CYS A 1 159 ? 3.899 1.809 14.300 1.00 77.56 159 CYS A CA 1
ATOM 1300 C C . CYS A 1 159 ? 3.874 3.234 13.727 1.00 77.56 159 CYS A C 1
ATOM 1302 O O . CYS A 1 159 ? 3.926 4.229 14.447 1.00 77.56 159 CYS A O 1
ATOM 1304 N N . ILE A 1 160 ? 3.805 3.320 12.402 1.00 81.31 160 ILE A N 1
ATOM 1305 C CA . ILE A 1 160 ? 3.994 4.563 11.649 1.00 81.31 160 ILE A CA 1
ATOM 1306 C C . ILE A 1 160 ? 2.826 5.554 11.773 1.00 81.31 160 ILE A C 1
ATOM 1308 O O . ILE A 1 160 ? 2.958 6.715 11.393 1.00 81.31 160 ILE A O 1
ATOM 1312 N N . VAL A 1 161 ? 1.682 5.103 12.294 1.00 86.81 161 VAL A N 1
ATOM 1313 C CA . VAL A 1 161 ? 0.484 5.920 12.549 1.00 86.81 161 VAL A CA 1
ATOM 1314 C C . VAL A 1 161 ? 0.030 5.795 14.011 1.00 86.81 161 VAL A C 1
ATOM 1316 O O . VAL A 1 161 ? -1.161 5.869 14.311 1.00 86.81 161 VAL A O 1
ATOM 1319 N N . LEU A 1 162 ? 0.986 5.614 14.933 1.00 87.38 162 LEU A N 1
ATOM 1320 C CA . LEU A 1 162 ? 0.736 5.399 16.363 1.00 87.38 162 LEU A CA 1
ATOM 1321 C C . LEU A 1 162 ? -0.171 6.468 16.992 1.00 87.38 162 LEU A C 1
ATOM 1323 O O . LEU A 1 162 ? -1.027 6.137 17.808 1.00 87.38 162 LEU A O 1
ATOM 1327 N N . ASP A 1 163 ? -0.037 7.730 16.587 1.00 89.62 163 ASP A N 1
ATOM 1328 C CA . ASP A 1 163 ? -0.877 8.822 17.096 1.00 89.62 163 ASP A CA 1
ATOM 1329 C C . ASP A 1 163 ? -2.358 8.640 16.736 1.00 89.62 163 ASP A C 1
ATOM 1331 O O . ASP A 1 163 ? -3.240 8.860 17.572 1.00 89.62 163 ASP A O 1
ATOM 1335 N N . ALA A 1 164 ? -2.642 8.184 15.510 1.00 91.25 164 ALA A N 1
ATOM 1336 C CA . ALA A 1 164 ? -4.002 7.884 15.067 1.00 91.25 164 ALA A CA 1
ATOM 1337 C C . ALA A 1 164 ? -4.565 6.669 15.818 1.00 91.25 164 ALA A C 1
ATOM 1339 O O . ALA A 1 164 ? -5.692 6.721 16.306 1.00 91.25 164 ALA A O 1
ATOM 1340 N N . LEU A 1 165 ? -3.755 5.615 15.991 1.00 88.25 165 LEU A N 1
ATOM 1341 C CA . LEU A 1 165 ? -4.129 4.429 16.770 1.00 88.25 165 LEU A CA 1
ATOM 1342 C C . LEU A 1 165 ? -4.480 4.805 18.215 1.00 88.25 165 LEU A C 1
ATOM 1344 O O . LEU A 1 165 ? -5.536 4.429 18.720 1.00 88.25 165 LEU A O 1
ATOM 1348 N N . ASN A 1 166 ? -3.621 5.587 18.869 1.00 87.19 166 ASN A N 1
ATOM 1349 C CA . ASN A 1 166 ? -3.846 6.046 20.235 1.00 87.19 166 ASN A CA 1
ATOM 1350 C C . ASN A 1 166 ? -5.119 6.887 20.342 1.00 87.19 166 ASN A C 1
ATOM 1352 O O . ASN A 1 166 ? -5.900 6.677 21.269 1.00 87.19 166 ASN A O 1
ATOM 1356 N N . SER A 1 167 ? -5.343 7.799 19.394 1.00 91.44 167 SER A N 1
ATOM 1357 C CA . SER A 1 167 ? -6.549 8.634 19.359 1.00 91.44 167 SER A CA 1
ATOM 1358 C C . SER A 1 167 ? -7.810 7.777 19.264 1.00 91.44 167 SER A C 1
ATOM 1360 O O . SER A 1 167 ? -8.710 7.929 20.091 1.00 91.44 167 SER A O 1
ATOM 1362 N N . LYS A 1 168 ? -7.834 6.798 18.351 1.00 89.75 168 LYS A N 1
ATOM 1363 C CA . LYS A 1 168 ? -8.988 5.909 18.185 1.00 89.75 168 LYS A CA 1
ATOM 1364 C C . LYS A 1 168 ? -9.247 5.037 19.414 1.00 89.75 168 LYS A C 1
ATOM 1366 O O . LYS A 1 168 ? -10.386 4.855 19.827 1.00 89.75 168 LYS A O 1
ATOM 1371 N N . VAL A 1 169 ? -8.195 4.537 20.061 1.00 86.88 169 VAL A N 1
ATOM 1372 C CA . VAL A 1 169 ? -8.334 3.772 21.312 1.00 86.88 169 VAL A CA 1
ATOM 1373 C C . VAL A 1 169 ? -8.959 4.617 22.426 1.00 86.88 169 VAL A C 1
ATOM 1375 O O . VAL A 1 169 ? -9.731 4.089 23.225 1.00 86.88 169 VAL A O 1
ATOM 1378 N N . GLN A 1 170 ? -8.628 5.909 22.521 1.00 86.62 170 GLN A N 1
ATOM 1379 C CA . GLN A 1 170 ? -9.238 6.788 23.525 1.00 86.62 170 GLN A CA 1
ATOM 1380 C C . GLN A 1 170 ? -10.707 7.083 23.218 1.00 86.62 170 GLN A C 1
ATOM 1382 O O . GLN A 1 170 ? -11.519 7.074 24.140 1.00 86.62 170 GLN A O 1
ATOM 1387 N N . GLU A 1 171 ? -11.046 7.285 21.945 1.00 89.25 171 GLU A N 1
ATOM 1388 C CA . GLU A 1 171 ? -12.424 7.453 21.473 1.00 89.25 171 GLU A CA 1
ATOM 1389 C C . GLU A 1 171 ? -13.293 6.246 21.859 1.00 89.25 171 GLU A C 1
ATOM 1391 O O . GLU A 1 171 ? -14.252 6.397 22.615 1.00 89.25 171 GLU A O 1
ATOM 1396 N N . LEU A 1 172 ? -12.877 5.030 21.485 1.00 83.56 172 LEU A N 1
ATOM 1397 C CA . LEU A 1 172 ? -13.609 3.797 21.804 1.00 83.56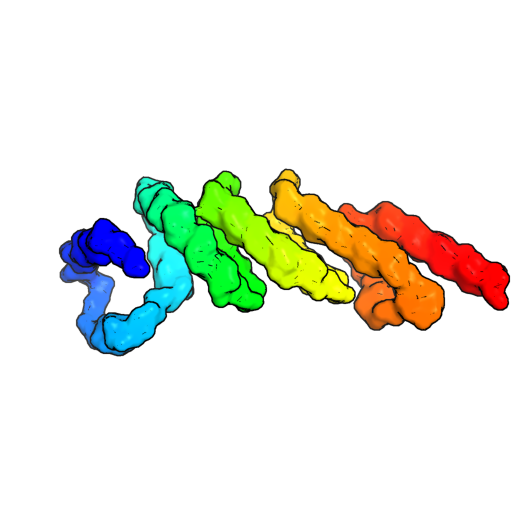 172 LEU A CA 1
ATOM 1398 C C . LEU A 1 172 ? -13.748 3.568 23.319 1.00 83.56 172 LEU A C 1
ATOM 1400 O O . LEU A 1 172 ? -14.780 3.106 23.802 1.00 83.56 172 LEU A O 1
ATOM 1404 N N . LYS A 1 173 ? -12.723 3.921 24.108 1.00 80.56 173 LYS A N 1
ATOM 1405 C CA . LYS A 1 173 ? -12.798 3.860 25.579 1.00 80.56 173 LYS A CA 1
ATOM 1406 C C . LYS A 1 173 ? -13.817 4.836 26.158 1.00 80.56 173 LYS A C 1
ATOM 1408 O O . LYS A 1 173 ? -14.386 4.537 27.205 1.00 80.56 173 LYS A O 1
ATOM 1413 N N . ALA A 1 174 ? -13.981 6.010 25.554 1.00 82.19 174 ALA A N 1
ATOM 1414 C CA . ALA A 1 174 ? -14.957 6.992 26.003 1.00 82.19 174 ALA A CA 1
ATOM 1415 C C . ALA A 1 174 ? -16.384 6.528 25.681 1.00 82.19 174 ALA A C 1
ATOM 1417 O O . ALA A 1 174 ? -17.235 6.586 26.564 1.00 82.19 174 ALA A O 1
ATOM 1418 N N . GLU A 1 175 ? -16.617 5.992 24.479 1.00 80.25 175 GLU A N 1
ATOM 1419 C CA . GLU A 1 175 ? -17.912 5.426 24.071 1.00 80.25 175 GLU A CA 1
ATOM 1420 C C . GLU A 1 175 ? -18.370 4.305 25.010 1.00 80.25 175 GLU A C 1
ATOM 1422 O O . GLU A 1 175 ? -19.458 4.374 25.574 1.00 80.25 175 GLU A O 1
ATOM 1427 N N . LEU A 1 176 ? -17.500 3.325 25.278 1.00 76.06 176 LEU A N 1
ATOM 1428 C CA . LEU A 1 176 ? -17.807 2.179 26.147 1.00 76.06 176 LEU A CA 1
ATOM 1429 C C . LEU A 1 176 ? -18.026 2.540 27.626 1.00 76.06 176 LEU A C 1
ATOM 1431 O O . LEU A 1 176 ? -18.459 1.698 28.405 1.00 76.06 176 LEU A O 1
ATOM 1435 N N . ARG A 1 177 ? -17.665 3.757 28.050 1.00 67.69 177 ARG A N 1
ATOM 1436 C CA . ARG A 1 177 ? -17.946 4.266 29.405 1.00 67.69 177 ARG A CA 1
ATOM 1437 C C . ARG A 1 177 ? -19.256 5.048 29.483 1.00 67.69 177 ARG A C 1
ATOM 1439 O O . ARG A 1 177 ? -19.698 5.343 30.591 1.00 67.69 177 ARG A O 1
ATOM 1446 N N . LEU A 1 178 ? -19.798 5.454 28.337 1.00 54.19 178 LEU A N 1
ATOM 1447 C CA . LEU A 1 178 ? -21.016 6.254 28.209 1.00 54.19 178 LEU A CA 1
ATOM 1448 C C . LEU A 1 178 ? -22.229 5.423 27.759 1.00 54.19 178 LEU A C 1
ATOM 1450 O O . LEU A 1 178 ? -23.351 5.896 27.937 1.00 54.19 178 LEU A O 1
ATOM 1454 N N . GLY A 1 179 ? -22.010 4.231 27.193 1.00 46.53 179 GLY A N 1
ATOM 1455 C CA . GLY A 1 179 ? -23.033 3.199 26.964 1.00 46.53 179 GLY A CA 1
ATOM 1456 C C . GLY A 1 179 ? -23.228 2.295 28.173 1.00 46.53 179 GLY A C 1
ATOM 1457 O O . GLY A 1 179 ? -24.389 1.889 28.401 1.00 46.53 179 GLY A O 1
#

Sequence (179 aa):
MASKELVELLRHYDELEGYYCSMDAYEEVAANQVVSWAWLARKWQWHRQERERIEALMIDVLPSLLPRITSCYELLTMWLTTSPGSTAQRMIEDRIAQEVIATTTNWFDLEALLAWVGQSSSPFVEQVKAQMRVLLFEITSEECPVWFSFLLCNIPRACIVLDALNSKVQELKAELRLG

pLDDT: mean 72.0, std 18.56, range [32.97, 94.25]

Solvent-accessible surface area (backbone atoms only — not comparable to full-atom values): 10984 Å² total; per-residue (Å²): 130,81,58,70,63,61,56,50,54,51,53,60,48,55,71,72,48,82,80,79,76,76,72,86,71,49,71,72,49,73,75,61,85,60,82,52,65,71,58,54,55,66,64,65,80,76,52,76,72,59,50,56,55,51,45,55,55,41,54,74,46,42,78,73,46,53,84,75,61,81,52,64,67,58,46,52,54,53,38,72,64,39,56,91,89,34,72,52,24,50,56,40,47,56,48,44,42,65,63,46,51,74,65,58,90,50,69,67,62,53,52,51,50,44,67,72,69,46,94,54,91,46,74,63,50,53,50,48,54,50,45,56,49,50,62,54,66,72,49,45,88,87,54,69,57,71,68,55,60,50,41,71,78,56,64,56,96,76,49,90,57,47,68,59,54,54,51,46,55,51,52,47,54,51,51,70,73,74,109

Foldseek 3Di:
DQPPVVVVVVVVVVVVVVPDDDPPVPPVVVVPPPPDLVVVQVVLPDDPVVLVVVLVSLLVCLVVVLVVDLDLVVLLSQLVSHDPPRPNNVSSLVSCLVRPLVPDLAPVSLVVVCVSVDPDPDPSNVSSVVSNLVSLVPDALVRDDPRLVVCVVCVPPPNVNVVSNVVSVVVSVVVVVVD

Radius of gyration: 22.12 Å; Cα contacts (8 Å, |Δi|>4): 95; chains: 1; bounding box: 52×37×63 Å

Nearest PDB structures (foldseek):
  8whk-assembly1_A  TM=3.567E-01  e=3.616E-01  Homo sapiens
  8whl-assembly2_C  TM=2.980E-01  e=7.012E-01  Homo sapiens
  8whi-assembly1_A  TM=3.634E-01  e=1.584E+00  Homo sapiens
  6iwi-assembly1_A  TM=1.852E-01  e=3.233E+00  Homo sapiens

Mean predicted aligned error: 13.2 Å

Secondary structure (DSSP, 8-state):
---HHHHHHHHHHHHH-TTS--GGGTTTTTTS----HHHHHHHTTS-HHHHHHHHHHHHHHHHHHGGG---HHHHHHHHHHSPTT-HHHHHHHHHHHHHTGGG---HHHHHHHHHHH-S---HHHHHHHHHHHHHHHT--SS---HHHHHHHHT--TT-TTHHHHHHHHHHHHHHHHH-